Protein AF-A0A6M1ZUN5-F1 (afdb_monomer_lite)

Radius of gyration: 18.87 Å; chains: 1; bounding box: 50×37×50 Å

Structure (mmCIF, N/CA/C/O backbone):
data_AF-A0A6M1ZUN5-F1
#
_entry.id   AF-A0A6M1ZUN5-F1
#
loop_
_atom_site.group_PDB
_atom_site.id
_atom_site.type_symbol
_atom_site.label_atom_id
_atom_site.label_alt_id
_atom_site.label_comp_id
_atom_site.label_asym_id
_atom_site.label_entity_id
_atom_site.label_seq_id
_atom_site.pdbx_PDB_ins_code
_atom_site.Cartn_x
_atom_site.Cartn_y
_atom_site.Cartn_z
_atom_site.occupancy
_atom_site.B_iso_or_equiv
_atom_site.auth_seq_id
_atom_site.auth_comp_id
_atom_site.auth_asym_id
_atom_site.auth_atom_id
_atom_site.pdbx_PDB_model_num
ATOM 1 N N . MET A 1 1 ? -14.593 -9.393 15.126 1.00 77.50 1 MET A N 1
ATOM 2 C CA . MET A 1 1 ? -13.244 -9.311 14.536 1.00 77.50 1 MET A CA 1
ATOM 3 C C . MET A 1 1 ? -12.861 -10.710 14.104 1.00 77.50 1 MET A C 1
ATOM 5 O O . MET A 1 1 ? -13.047 -11.636 14.890 1.00 77.50 1 MET A O 1
ATOM 9 N N . ASN A 1 2 ? -12.413 -10.856 12.859 1.00 83.06 2 ASN A N 1
ATOM 10 C CA . ASN A 1 2 ? -12.130 -12.148 12.236 1.00 83.06 2 ASN A CA 1
ATOM 11 C C . ASN A 1 2 ? -11.018 -12.919 13.012 1.00 83.06 2 ASN A C 1
ATOM 13 O O . ASN A 1 2 ? -10.081 -12.282 13.511 1.00 83.06 2 ASN A O 1
ATOM 17 N N . PRO A 1 3 ? -11.083 -14.265 13.137 1.00 84.56 3 PRO A N 1
ATOM 18 C CA . PRO A 1 3 ? -10.078 -15.066 13.851 1.00 84.56 3 PRO A CA 1
ATOM 19 C C . PRO A 1 3 ? -8.630 -14.875 13.375 1.00 84.56 3 PRO A C 1
ATOM 21 O O . PRO A 1 3 ? -7.724 -14.864 14.206 1.00 84.56 3 PRO A O 1
ATOM 24 N N . SER A 1 4 ? -8.403 -14.676 12.076 1.00 87.44 4 SER A N 1
ATOM 25 C CA . SER A 1 4 ? -7.083 -14.404 11.480 1.00 87.44 4 SER A CA 1
ATOM 26 C C . SER A 1 4 ? -6.477 -13.114 12.027 1.00 87.44 4 SER A C 1
ATOM 28 O O . SER A 1 4 ? -5.294 -13.069 12.359 1.00 87.44 4 SER A O 1
ATOM 30 N N . VAL A 1 5 ? -7.307 -12.077 12.189 1.00 90.81 5 VAL A N 1
ATOM 31 C CA . VAL A 1 5 ? -6.895 -10.783 12.751 1.00 90.81 5 VAL A CA 1
ATOM 32 C C . VAL A 1 5 ? -6.498 -10.951 14.214 1.00 90.81 5 VAL A C 1
ATOM 34 O O . VAL A 1 5 ? -5.442 -10.484 14.634 1.00 90.81 5 VAL A O 1
ATOM 37 N N . LEU A 1 6 ? -7.319 -11.666 14.990 1.00 89.25 6 LEU A N 1
ATOM 38 C CA . LEU A 1 6 ? -7.006 -11.982 16.385 1.00 89.25 6 LEU A CA 1
ATOM 39 C C . LEU A 1 6 ? -5.714 -12.795 16.496 1.00 89.25 6 LEU A C 1
ATOM 41 O O . LEU A 1 6 ? -4.895 -12.514 17.361 1.00 89.25 6 LEU A O 1
ATOM 45 N N . LYS A 1 7 ? -5.514 -13.787 15.626 1.00 91.06 7 LYS A N 1
ATOM 46 C CA . LYS A 1 7 ? -4.295 -14.600 15.593 1.00 91.06 7 LYS A CA 1
ATOM 47 C C . LYS A 1 7 ? -3.060 -13.746 15.306 1.00 91.06 7 LYS A C 1
ATOM 49 O O . LYS A 1 7 ? -2.069 -13.905 16.007 1.00 91.06 7 LYS A O 1
ATOM 54 N N . TYR A 1 8 ? -3.137 -12.844 14.328 1.00 92.94 8 TYR A N 1
ATOM 55 C CA . TYR A 1 8 ? -2.040 -11.945 13.971 1.00 92.94 8 TYR A CA 1
ATOM 56 C C . TYR A 1 8 ? -1.641 -11.034 15.134 1.00 92.94 8 TYR A C 1
ATOM 58 O O . TYR A 1 8 ? -0.482 -11.007 15.531 1.00 92.94 8 TYR A O 1
ATOM 66 N N . TYR A 1 9 ? -2.602 -10.331 15.735 1.00 92.81 9 TYR A N 1
ATOM 67 C CA . TYR A 1 9 ? -2.304 -9.387 16.814 1.00 92.81 9 TYR A CA 1
ATOM 68 C C . TYR A 1 9 ? -2.029 -10.048 18.175 1.00 92.81 9 TYR A C 1
ATOM 70 O O . TYR A 1 9 ? -1.497 -9.395 19.066 1.00 92.81 9 TYR A O 1
ATOM 78 N N . ASN A 1 10 ? -2.350 -11.335 18.342 1.00 88.94 10 ASN A N 1
ATOM 79 C CA . ASN A 1 10 ? -1.945 -12.123 19.511 1.00 88.94 10 ASN A CA 1
ATOM 80 C C . ASN A 1 10 ? -0.551 -12.762 19.355 1.00 88.94 10 ASN A C 1
ATOM 82 O O . ASN A 1 10 ? -0.121 -13.504 20.245 1.00 88.94 10 ASN A O 1
ATOM 86 N N . ASP A 1 11 ? 0.151 -12.522 18.242 1.00 85.88 11 ASP A N 1
ATOM 87 C CA . ASP A 1 11 ? 1.542 -12.943 18.090 1.00 85.88 11 ASP A CA 1
ATOM 88 C C . ASP A 1 11 ? 2.431 -12.237 19.132 1.00 85.88 11 ASP A C 1
ATOM 90 O O . ASP A 1 11 ? 2.254 -11.064 19.462 1.00 85.88 11 ASP A O 1
ATOM 94 N N . LYS A 1 12 ? 3.435 -12.958 19.634 1.00 74.62 12 LYS A N 1
ATOM 95 C CA . LYS A 1 12 ? 4.439 -12.460 20.581 1.00 74.62 12 LYS A CA 1
ATOM 96 C C . LYS A 1 12 ? 5.332 -11.364 19.994 1.00 74.62 12 LYS A C 1
ATOM 98 O O . LYS A 1 12 ? 6.137 -10.799 20.728 1.00 74.62 12 LYS A O 1
ATOM 103 N N . SER A 1 13 ? 5.224 -11.079 18.697 1.00 87.31 13 SER A N 1
ATOM 104 C CA . SER A 1 13 ? 5.876 -9.934 18.060 1.00 87.31 13 SER A CA 1
ATOM 105 C C . SER A 1 13 ? 5.310 -8.575 18.485 1.00 87.31 13 SER A C 1
ATOM 107 O O . SER A 1 13 ? 5.921 -7.553 18.171 1.00 87.31 13 SER A O 1
ATOM 109 N N . PHE A 1 14 ? 4.151 -8.541 19.151 1.00 92.88 14 PHE A N 1
ATOM 110 C CA . PHE A 1 14 ? 3.548 -7.318 19.673 1.00 92.88 14 PHE A CA 1
ATOM 111 C C . PHE A 1 14 ? 3.678 -7.253 21.195 1.00 92.88 14 PHE A C 1
ATOM 113 O O . PHE A 1 14 ? 3.381 -8.212 21.904 1.00 92.88 14 PHE A O 1
ATOM 120 N N . GLU A 1 15 ? 4.096 -6.094 21.699 1.00 94.69 15 GLU A N 1
ATOM 121 C CA . GLU A 1 15 ? 4.141 -5.818 23.135 1.00 94.69 15 GLU A CA 1
ATOM 122 C C . GLU A 1 15 ? 2.752 -5.443 23.667 1.00 94.69 15 GLU A C 1
ATOM 124 O O . GLU A 1 15 ? 2.414 -5.792 24.794 1.00 94.69 15 GLU A O 1
ATOM 129 N N . ASP A 1 16 ? 1.960 -4.703 22.886 1.00 95.50 16 ASP A N 1
ATOM 130 C CA . ASP A 1 16 ? 0.601 -4.304 23.266 1.00 95.50 16 ASP A CA 1
ATOM 131 C C . ASP A 1 16 ? -0.243 -4.004 22.029 1.00 95.50 16 ASP A C 1
ATOM 133 O O . ASP A 1 16 ? 0.270 -3.499 21.021 1.00 95.50 16 ASP A O 1
ATOM 137 N N . VAL A 1 17 ? -1.538 -4.302 22.130 1.00 96.31 17 VAL A N 1
ATOM 138 C CA . VAL A 1 17 ? -2.526 -4.116 21.068 1.00 96.31 17 VAL A CA 1
ATOM 139 C C . VAL A 1 17 ? -3.843 -3.636 21.668 1.00 96.31 17 VAL A C 1
ATOM 141 O O . VAL A 1 17 ? -4.399 -4.246 22.579 1.00 96.31 17 VAL A O 1
ATOM 144 N N . ILE A 1 18 ? -4.384 -2.558 21.105 1.00 95.56 18 ILE A N 1
ATOM 145 C CA . ILE A 1 18 ? -5.639 -1.943 21.526 1.00 95.56 18 ILE A CA 1
ATOM 146 C C . ILE A 1 18 ? -6.535 -1.783 20.301 1.00 95.56 18 ILE A C 1
ATOM 148 O O . ILE A 1 18 ? -6.220 -1.040 19.375 1.00 95.56 18 ILE A O 1
ATOM 152 N N . ILE A 1 19 ? -7.696 -2.433 20.313 1.00 95.38 19 ILE A N 1
ATOM 153 C CA . ILE A 1 19 ? -8.757 -2.134 19.347 1.00 95.38 19 ILE A CA 1
ATOM 154 C C . ILE A 1 19 ? -9.428 -0.837 19.794 1.00 95.38 19 ILE A C 1
ATOM 156 O O . ILE A 1 19 ? -9.855 -0.722 20.947 1.00 95.38 19 ILE A O 1
ATOM 160 N N . PHE A 1 20 ? -9.511 0.143 18.897 1.00 96.06 20 PHE A N 1
ATOM 161 C CA . PHE A 1 20 ? -10.157 1.412 19.191 1.00 96.06 20 PHE A CA 1
ATOM 162 C C . PHE A 1 20 ? -11.635 1.197 19.512 1.00 96.06 20 PHE A C 1
ATOM 164 O O . PHE A 1 20 ? -12.401 0.674 18.704 1.00 96.06 20 PHE A O 1
ATOM 171 N N . ASP A 1 21 ? -12.034 1.666 20.686 1.00 92.94 21 ASP A N 1
ATOM 172 C CA . ASP A 1 21 ? -13.400 1.595 21.175 1.00 92.94 21 ASP A CA 1
ATOM 173 C C . ASP A 1 21 ? -13.760 2.950 21.781 1.00 92.94 21 ASP A C 1
ATOM 175 O O . ASP A 1 21 ? -13.169 3.379 22.778 1.00 92.94 21 ASP A O 1
ATOM 179 N N . LYS A 1 22 ? -14.740 3.624 21.170 1.00 88.62 22 LYS A N 1
ATOM 180 C CA . LYS A 1 22 ? -15.173 4.968 21.568 1.00 88.62 22 LYS A CA 1
ATOM 181 C C . LYS A 1 22 ? -15.707 5.030 22.998 1.00 88.62 22 LYS A C 1
ATOM 183 O O . LYS A 1 22 ? -15.704 6.098 23.597 1.00 88.62 22 LYS A O 1
ATOM 188 N N . GLU A 1 23 ? -16.181 3.909 23.541 1.00 91.56 23 GLU A N 1
ATOM 189 C CA . GLU A 1 23 ? -16.688 3.848 24.914 1.00 91.56 23 GLU A CA 1
ATOM 190 C C . GLU A 1 23 ? -15.543 3.816 25.939 1.00 91.56 23 GLU A C 1
ATOM 192 O O . GLU A 1 23 ? -15.750 4.102 27.117 1.00 91.56 23 GLU A O 1
ATOM 197 N N . LYS A 1 24 ? -14.319 3.500 25.493 1.00 93.19 24 LYS A N 1
ATOM 198 C CA . LYS A 1 24 ? -13.125 3.333 26.339 1.00 93.19 24 LYS A CA 1
ATOM 199 C C . LYS A 1 24 ? -12.046 4.388 26.087 1.00 93.19 24 LYS A C 1
ATOM 201 O O . LYS A 1 24 ? -11.181 4.607 26.946 1.00 93.19 24 LYS A O 1
ATOM 206 N N . MET A 1 25 ? -12.050 5.008 24.909 1.00 94.56 25 MET A N 1
ATOM 207 C CA . MET A 1 25 ? -11.023 5.946 24.475 1.00 94.56 25 MET A CA 1
ATOM 208 C C . MET A 1 25 ? -11.601 7.016 23.546 1.00 94.56 25 MET A C 1
ATOM 210 O O . MET A 1 25 ? -12.168 6.704 22.502 1.00 94.56 25 MET A O 1
ATOM 214 N N . ASP A 1 26 ? -11.420 8.282 23.920 1.00 95.38 26 ASP A N 1
ATOM 215 C CA . ASP A 1 26 ? -11.732 9.418 23.057 1.00 95.38 26 ASP A CA 1
ATOM 216 C C . ASP A 1 26 ? -10.581 9.730 22.083 1.00 95.38 26 ASP A C 1
ATOM 218 O O . ASP A 1 26 ? -9.513 9.109 22.103 1.00 95.38 26 ASP A O 1
ATOM 222 N N . PHE A 1 27 ? -10.818 10.698 21.195 1.00 96.56 27 PHE A N 1
ATOM 223 C CA . PHE A 1 27 ? -9.848 11.089 20.177 1.00 96.56 27 PHE A CA 1
ATOM 224 C C . PHE A 1 27 ? -8.555 11.661 20.771 1.00 96.56 27 PHE A C 1
ATOM 226 O O . PHE A 1 27 ? -7.477 11.305 20.304 1.00 96.56 27 PHE A O 1
ATOM 233 N N . GLU A 1 28 ? -8.632 12.504 21.802 1.00 96.69 28 GLU A N 1
ATOM 234 C CA . GLU A 1 28 ? -7.444 13.139 22.387 1.00 96.69 28 GLU A CA 1
ATOM 235 C C . GLU A 1 28 ? -6.540 12.109 23.070 1.00 96.69 28 GLU A C 1
ATOM 237 O O . GLU A 1 28 ? -5.321 12.113 22.880 1.00 96.69 28 GLU A O 1
ATOM 242 N N . LYS A 1 29 ? -7.130 11.148 23.790 1.00 95.69 29 LYS A N 1
ATOM 243 C CA . LYS A 1 29 ? -6.390 10.027 24.367 1.00 95.69 29 LYS A CA 1
ATOM 244 C C . LYS A 1 29 ? -5.770 9.151 23.280 1.00 95.69 29 LYS A C 1
ATOM 246 O O . LYS A 1 29 ? -4.594 8.814 23.385 1.00 95.69 29 LYS A O 1
ATOM 251 N N . ALA A 1 30 ? -6.504 8.832 22.217 1.00 96.31 30 ALA A N 1
ATOM 252 C CA . ALA A 1 30 ? -5.970 8.054 21.099 1.00 96.31 30 ALA A CA 1
ATOM 253 C C . ALA A 1 30 ? -4.812 8.769 20.381 1.00 96.31 30 ALA A C 1
ATOM 255 O O . ALA A 1 30 ? -3.784 8.158 20.095 1.00 96.31 30 ALA A O 1
ATOM 256 N N . LYS A 1 31 ? -4.938 10.082 20.170 1.00 96.75 31 LYS A N 1
ATOM 257 C CA . LYS A 1 31 ? -3.896 10.928 19.581 1.00 96.75 31 LYS A CA 1
ATOM 258 C C . LYS A 1 31 ? -2.650 11.026 20.465 1.00 96.75 31 LYS A C 1
ATOM 260 O O . LYS A 1 31 ? -1.539 11.125 19.953 1.00 96.75 31 LYS A O 1
ATOM 265 N N . SER A 1 32 ? -2.814 10.965 21.788 1.00 95.56 32 SER A N 1
ATOM 266 C CA . SER A 1 32 ? -1.682 10.900 22.722 1.00 95.56 32 SER A CA 1
ATOM 267 C C . SER A 1 32 ? -0.906 9.579 22.640 1.00 95.56 32 SER A C 1
ATOM 269 O O . SER A 1 32 ? 0.290 9.568 22.918 1.00 95.56 32 SER A O 1
ATOM 271 N N . LEU A 1 33 ? -1.561 8.483 22.227 1.00 95.31 33 LEU A N 1
ATOM 272 C CA . LEU A 1 33 ? -0.898 7.200 21.967 1.00 95.31 33 LEU A CA 1
ATOM 273 C C . LEU A 1 33 ? -0.193 7.217 20.608 1.00 95.31 33 LEU A C 1
ATOM 275 O O . LEU A 1 33 ? 0.983 6.874 20.519 1.00 95.31 33 LEU A O 1
ATOM 279 N N . CYS A 1 34 ? -0.910 7.630 19.562 1.00 96.38 34 CYS A N 1
ATOM 280 C CA . CYS A 1 34 ? -0.409 7.709 18.195 1.00 96.38 34 CYS A CA 1
ATOM 281 C C . CYS A 1 34 ? -0.692 9.105 17.631 1.00 96.38 34 CYS A C 1
ATOM 283 O O . CYS A 1 34 ? -1.825 9.423 17.272 1.00 96.38 34 CYS A O 1
ATOM 285 N N . PHE A 1 35 ? 0.341 9.947 17.544 1.00 94.75 35 PHE A N 1
ATOM 286 C CA . PHE A 1 35 ? 0.196 11.351 17.137 1.00 94.75 35 PHE A CA 1
ATOM 287 C C . PHE A 1 35 ? -0.426 11.522 15.743 1.00 94.75 35 PHE A C 1
ATOM 289 O O . PHE A 1 35 ? -1.152 12.489 15.506 1.00 94.75 35 PHE A O 1
ATOM 296 N N . SER A 1 36 ? -0.166 10.575 14.839 1.00 94.31 36 SER A N 1
ATOM 297 C CA . SER A 1 36 ? -0.691 10.562 13.473 1.00 94.31 36 SER A CA 1
ATOM 298 C C . SER A 1 36 ? -2.103 9.974 13.356 1.00 94.31 36 SER A C 1
ATOM 300 O O . SER A 1 36 ? -2.619 9.867 12.246 1.00 94.31 36 SER A O 1
ATOM 302 N N . PHE A 1 37 ? -2.756 9.617 14.472 1.00 97.25 37 PHE A N 1
ATOM 303 C CA . PHE A 1 37 ? -4.097 9.039 14.449 1.00 97.25 37 PHE A CA 1
ATOM 304 C C . PHE A 1 37 ? -5.116 9.984 13.777 1.00 97.25 37 PHE A C 1
ATOM 306 O O . PHE A 1 37 ? -5.359 11.091 14.280 1.00 97.25 37 PHE A O 1
ATOM 313 N N . PRO A 1 38 ? -5.762 9.568 12.668 1.00 96.75 38 PRO A N 1
ATOM 314 C CA . PRO A 1 38 ? -6.682 10.435 11.946 1.00 96.75 38 PRO A CA 1
ATOM 315 C C . PRO A 1 38 ? -7.989 10.650 12.704 1.00 96.75 38 PRO A C 1
ATOM 317 O O . PRO A 1 38 ? -8.676 9.700 13.085 1.00 96.75 38 PRO A O 1
ATOM 320 N N . LYS A 1 39 ? -8.424 11.910 12.811 1.00 96.31 39 LYS A N 1
ATOM 321 C CA . LYS A 1 39 ? -9.746 12.232 13.370 1.00 96.31 39 LYS A CA 1
ATOM 322 C C . LYS A 1 39 ? -10.879 11.545 12.600 1.00 96.31 39 LYS A C 1
ATOM 324 O O . LYS A 1 39 ? -11.809 11.032 13.212 1.00 96.31 39 LYS A O 1
ATOM 329 N N . ALA A 1 40 ? -10.755 11.463 11.274 1.00 95.88 40 ALA A N 1
ATOM 330 C CA . ALA A 1 40 ? -11.723 10.782 10.419 1.00 95.88 40 ALA A CA 1
ATOM 331 C C . ALA A 1 40 ? -11.896 9.298 10.789 1.00 95.88 40 ALA A C 1
ATOM 333 O O . ALA A 1 40 ? -13.005 8.781 10.722 1.00 95.88 40 ALA A O 1
ATOM 334 N N . TRP A 1 41 ? -10.834 8.613 11.230 1.00 97.12 41 TRP A N 1
ATOM 335 C CA . TRP A 1 41 ? -10.928 7.224 11.690 1.00 97.12 41 TRP A CA 1
ATOM 336 C C . TRP A 1 41 ? -11.642 7.119 13.042 1.00 97.12 41 TRP A C 1
ATOM 338 O O . TRP A 1 41 ? -12.457 6.220 13.240 1.00 97.12 41 TRP A O 1
ATOM 348 N N . ALA A 1 42 ? -11.413 8.069 13.953 1.00 96.50 42 ALA A N 1
ATOM 349 C CA . ALA A 1 42 ? -12.165 8.145 15.205 1.00 96.50 42 ALA A CA 1
ATOM 350 C C . ALA A 1 42 ? -13.665 8.380 14.962 1.00 96.50 42 ALA A C 1
ATOM 352 O O . ALA A 1 42 ? -14.501 7.758 15.613 1.00 96.50 42 ALA A O 1
ATOM 353 N N . GLU A 1 43 ? -14.008 9.263 14.020 1.00 95.56 43 GLU A N 1
ATOM 354 C CA . GLU A 1 43 ? -15.387 9.551 13.606 1.00 95.56 43 GLU A CA 1
ATOM 355 C C . GLU A 1 43 ? -16.033 8.335 12.920 1.00 95.56 43 GLU A C 1
ATOM 357 O O . GLU A 1 43 ? -17.156 7.962 13.257 1.00 95.56 43 GLU A O 1
ATOM 362 N N . LEU A 1 44 ? -15.297 7.641 12.047 1.00 95.00 44 LEU A N 1
ATOM 363 C CA . LEU A 1 44 ? -15.726 6.402 11.391 1.00 95.00 44 LEU A CA 1
ATOM 364 C C . LEU A 1 44 ? -16.098 5.308 12.411 1.00 95.00 44 LEU A C 1
ATOM 366 O O . LEU A 1 44 ? -17.111 4.619 12.265 1.00 95.00 44 LEU A O 1
ATOM 370 N N . CYS A 1 45 ? -15.330 5.194 13.496 1.00 94.00 45 CYS A N 1
ATOM 371 C CA . CYS A 1 45 ? -15.602 4.264 14.591 1.00 94.00 45 CYS A CA 1
ATOM 372 C C . CYS A 1 45 ? -16.851 4.615 15.423 1.00 94.00 45 CYS A C 1
ATOM 374 O O . CYS A 1 45 ? -17.319 3.784 16.204 1.00 94.00 45 CYS A O 1
ATOM 376 N N . GLN A 1 46 ? -17.427 5.813 15.263 1.00 92.56 46 GLN A N 1
ATOM 377 C CA . GLN A 1 46 ? -18.672 6.196 15.941 1.00 92.56 46 GLN A CA 1
ATOM 378 C C . GLN A 1 46 ? -19.924 5.662 15.257 1.00 92.56 46 GLN A C 1
ATOM 380 O O . GLN A 1 46 ? -20.954 5.514 15.925 1.00 92.56 46 GLN A O 1
ATOM 385 N N . ILE A 1 47 ? -19.808 5.353 13.969 1.00 93.38 47 ILE A N 1
ATOM 386 C CA . ILE A 1 47 ? -20.870 4.825 13.125 1.00 93.38 47 ILE A CA 1
ATOM 387 C C . ILE A 1 47 ? -21.055 3.332 13.425 1.00 93.38 47 ILE A C 1
ATOM 389 O O . ILE A 1 47 ? -20.105 2.631 13.804 1.00 93.38 47 ILE A O 1
ATOM 393 N N . ASN A 1 48 ? -22.291 2.844 13.270 1.00 93.12 48 ASN A N 1
ATOM 394 C CA . ASN A 1 48 ? -22.554 1.411 13.327 1.00 93.12 48 ASN A CA 1
ATOM 395 C C . ASN A 1 48 ? -21.749 0.672 12.242 1.00 93.12 48 ASN A C 1
ATOM 397 O O . ASN A 1 48 ? -21.299 1.249 11.255 1.00 93.12 48 ASN A O 1
ATOM 401 N N . LYS A 1 49 ? -21.560 -0.622 12.456 1.00 92.31 49 LYS A N 1
ATOM 402 C CA . LYS A 1 49 ? -20.685 -1.463 11.646 1.00 92.31 49 LYS A CA 1
ATOM 403 C C . LYS A 1 49 ? -21.040 -1.472 10.150 1.00 92.31 49 LYS A C 1
ATOM 405 O O . LYS A 1 49 ? -20.160 -1.264 9.322 1.00 92.31 49 LYS A O 1
ATOM 410 N N . ASP A 1 50 ? -22.309 -1.673 9.809 1.00 93.62 50 ASP A N 1
ATOM 411 C CA . ASP A 1 50 ? -22.723 -1.835 8.410 1.00 93.62 50 ASP A CA 1
ATOM 412 C C . ASP A 1 50 ? -22.615 -0.513 7.633 1.00 93.62 50 ASP A C 1
ATOM 414 O O . ASP A 1 50 ? -22.051 -0.472 6.540 1.00 93.62 50 ASP A O 1
ATOM 418 N N . LEU A 1 51 ? -23.044 0.601 8.241 1.00 95.56 51 LEU A N 1
ATOM 419 C CA . LEU A 1 51 ? -22.903 1.930 7.639 1.00 95.56 51 LEU A CA 1
ATOM 420 C C . LEU A 1 51 ? -21.439 2.372 7.570 1.00 95.56 51 LEU A C 1
ATOM 422 O O . LEU A 1 51 ? -21.081 3.151 6.694 1.00 95.56 51 LEU A O 1
ATOM 426 N N . ARG A 1 52 ? -20.575 1.890 8.474 1.00 95.44 52 ARG A N 1
ATOM 427 C CA . ARG A 1 52 ? -19.130 2.144 8.417 1.00 95.44 52 ARG A CA 1
ATOM 428 C C . ARG A 1 52 ? -18.520 1.577 7.138 1.00 95.44 52 ARG A C 1
ATOM 430 O O . ARG A 1 52 ? -17.760 2.274 6.470 1.00 95.44 52 ARG A O 1
ATOM 437 N N . ILE A 1 53 ? -18.854 0.326 6.816 1.00 97.12 53 ILE A N 1
ATOM 438 C CA . ILE A 1 53 ? -18.399 -0.364 5.601 1.00 97.12 53 ILE A CA 1
ATOM 439 C C . ILE A 1 53 ? -18.908 0.380 4.365 1.00 97.12 53 ILE A C 1
ATOM 441 O O . ILE A 1 53 ? -18.119 0.695 3.476 1.00 97.12 53 ILE A O 1
ATOM 445 N N . GLU A 1 54 ? -20.196 0.727 4.339 1.00 97.38 54 GLU A N 1
ATOM 446 C CA . GLU A 1 54 ? -20.806 1.480 3.240 1.00 97.38 54 GLU A CA 1
ATOM 447 C C . GLU A 1 54 ? -20.152 2.855 3.038 1.00 97.38 54 GLU A C 1
ATOM 449 O O . GLU A 1 54 ? -19.714 3.186 1.937 1.00 97.38 54 GLU A O 1
ATOM 454 N N . PHE A 1 55 ? -20.015 3.632 4.114 1.00 97.12 55 PHE A N 1
ATOM 455 C CA . PHE A 1 55 ? -19.412 4.961 4.070 1.00 97.12 55 PHE A CA 1
ATOM 456 C C . PHE A 1 55 ? -17.970 4.908 3.566 1.00 97.12 55 PHE A C 1
ATOM 458 O O . PHE A 1 55 ? -17.561 5.728 2.742 1.00 97.12 55 PHE A O 1
ATOM 465 N N . TYR A 1 56 ? -17.186 3.947 4.057 1.00 97.62 56 TYR A N 1
ATOM 466 C CA . TYR A 1 56 ? -15.785 3.841 3.678 1.00 97.62 56 TYR A CA 1
ATOM 467 C C . TYR A 1 56 ? -15.616 3.355 2.230 1.00 97.62 56 TYR A C 1
ATOM 469 O O . TYR A 1 56 ? -14.753 3.868 1.519 1.00 97.62 56 TYR A O 1
ATOM 477 N N . ARG A 1 57 ? -16.484 2.453 1.749 1.00 97.94 57 ARG A N 1
ATOM 478 C CA . ARG A 1 57 ? -16.564 2.082 0.327 1.00 97.94 57 ARG A CA 1
ATOM 479 C C . ARG A 1 57 ? -16.777 3.318 -0.544 1.00 97.94 57 ARG A C 1
ATOM 481 O O . ARG A 1 57 ? -16.018 3.556 -1.480 1.00 97.94 57 ARG A O 1
ATOM 488 N N . ASP A 1 58 ? -17.787 4.119 -0.218 1.00 97.88 58 ASP A N 1
ATOM 489 C CA . ASP A 1 58 ? -18.154 5.301 -1.000 1.00 97.88 58 ASP A CA 1
ATOM 490 C C . ASP A 1 58 ? -17.057 6.377 -0.947 1.00 97.88 58 ASP A C 1
ATOM 492 O O . ASP A 1 58 ? -16.791 7.056 -1.942 1.00 97.88 58 ASP A O 1
ATOM 496 N N . TYR A 1 59 ? -16.360 6.493 0.188 1.00 97.38 59 TYR A N 1
ATOM 497 C CA . TYR A 1 59 ? -15.156 7.311 0.309 1.00 97.38 59 TYR A CA 1
ATOM 498 C C . TYR A 1 59 ? -14.050 6.850 -0.651 1.00 97.38 59 TYR A C 1
ATOM 500 O O . TYR A 1 59 ? -13.510 7.684 -1.380 1.00 97.38 59 TYR A O 1
ATOM 508 N N . LEU A 1 60 ? -13.744 5.547 -0.717 1.00 97.44 60 LEU A N 1
ATOM 509 C CA . LEU A 1 60 ? -12.740 5.028 -1.653 1.00 97.44 60 LEU A CA 1
ATOM 510 C C . LEU A 1 60 ? -13.128 5.276 -3.108 1.00 97.44 60 LEU A C 1
ATOM 512 O O . LEU A 1 60 ? -12.295 5.748 -3.879 1.00 97.44 60 LEU A O 1
ATOM 516 N N . LEU A 1 61 ? -14.388 5.021 -3.472 1.00 96.81 61 LEU A N 1
ATOM 517 C CA . LEU A 1 61 ? -14.896 5.292 -4.818 1.00 96.81 61 LEU A CA 1
ATOM 518 C C . LEU A 1 61 ? -14.727 6.775 -5.173 1.00 96.81 61 LEU A C 1
ATOM 520 O O . LEU A 1 61 ? -14.271 7.102 -6.262 1.00 96.81 61 LEU A O 1
ATOM 524 N N . LYS A 1 62 ? -15.017 7.688 -4.242 1.00 97.00 62 LYS A N 1
ATOM 525 C CA . LYS A 1 62 ? -14.857 9.131 -4.462 1.00 97.00 62 LYS A CA 1
ATOM 526 C C . LYS A 1 62 ? -13.397 9.568 -4.618 1.00 97.00 62 LYS A C 1
ATOM 528 O O . LYS A 1 62 ? -13.133 10.509 -5.366 1.00 97.00 62 LYS A O 1
ATOM 533 N N . ILE A 1 63 ? -12.480 8.968 -3.862 1.00 95.88 63 ILE A N 1
ATOM 534 C CA . ILE A 1 63 ? -11.071 9.378 -3.840 1.00 95.88 63 ILE A CA 1
ATOM 535 C C . ILE A 1 63 ? -10.295 8.784 -5.013 1.00 95.88 63 ILE A C 1
ATOM 537 O O . ILE A 1 63 ? -9.524 9.502 -5.645 1.00 95.88 63 ILE A O 1
ATOM 541 N N . LEU A 1 64 ? -10.478 7.497 -5.306 1.00 95.50 64 LEU A N 1
ATOM 542 C CA . LEU A 1 64 ? -9.711 6.803 -6.336 1.00 95.50 64 LEU A CA 1
ATOM 543 C C . LEU A 1 64 ? -10.164 7.211 -7.752 1.00 95.50 64 LEU A C 1
ATOM 545 O O . LEU A 1 64 ? -11.360 7.398 -7.988 1.00 95.50 64 LEU A O 1
ATOM 549 N N . PRO A 1 65 ? -9.236 7.318 -8.726 1.00 93.88 65 PRO A N 1
ATOM 550 C CA . PRO A 1 65 ? -9.590 7.582 -10.116 1.00 93.88 65 PRO A CA 1
ATOM 551 C C . PRO A 1 65 ? -10.599 6.563 -10.657 1.00 93.88 65 PRO A C 1
ATOM 553 O O . PRO A 1 65 ? -10.444 5.356 -10.464 1.00 93.88 65 PRO A O 1
ATOM 556 N N . TYR A 1 66 ? -11.613 7.048 -11.378 1.00 93.31 66 TYR A N 1
ATOM 557 C CA . TYR A 1 66 ? -12.629 6.176 -11.960 1.00 93.31 66 TYR A CA 1
ATOM 558 C C . TYR A 1 66 ? -12.024 5.229 -13.001 1.00 93.31 66 TYR A C 1
ATOM 560 O O . TYR A 1 66 ? -11.512 5.663 -14.035 1.00 93.31 66 TYR A O 1
ATOM 568 N N . LYS A 1 67 ? -12.163 3.926 -12.747 1.00 93.44 67 LYS A N 1
ATOM 569 C CA . LYS A 1 67 ? -11.978 2.845 -13.718 1.00 93.44 67 LYS A CA 1
ATOM 570 C C . LYS A 1 67 ? -13.083 1.806 -13.487 1.00 93.44 67 LYS A C 1
ATOM 572 O O . LYS A 1 67 ? -13.261 1.395 -12.338 1.00 93.44 67 LYS A O 1
ATOM 577 N N . PRO A 1 68 ? -13.821 1.361 -14.524 1.00 94.50 68 PRO A N 1
ATOM 578 C CA . PRO A 1 68 ? -14.953 0.449 -14.343 1.00 94.50 68 PRO A CA 1
ATOM 579 C C . PRO A 1 68 ? -14.610 -0.835 -13.572 1.00 94.50 68 PRO A C 1
ATOM 581 O O . PRO A 1 68 ? -15.354 -1.229 -12.678 1.00 94.50 68 PRO A O 1
ATOM 584 N N . ASN A 1 69 ? -13.460 -1.449 -13.867 1.00 93.31 69 ASN A N 1
ATOM 585 C CA . ASN A 1 69 ? -12.979 -2.652 -13.182 1.00 93.31 69 ASN A CA 1
ATOM 586 C C . ASN A 1 69 ? -12.628 -2.389 -11.709 1.00 93.31 69 ASN A C 1
ATOM 588 O O . ASN A 1 69 ? -12.999 -3.186 -10.855 1.00 93.31 69 ASN A O 1
ATOM 592 N N . VAL A 1 70 ? -11.982 -1.258 -11.399 1.00 94.38 70 VAL A N 1
ATOM 593 C CA . VAL A 1 70 ? -11.657 -0.861 -10.015 1.00 94.38 70 VAL A CA 1
ATOM 594 C C . VAL A 1 70 ? -12.924 -0.654 -9.197 1.00 94.38 70 VAL A C 1
ATOM 596 O O . VAL A 1 70 ? -13.024 -1.149 -8.081 1.00 94.38 70 VAL A O 1
ATOM 599 N N . TYR A 1 71 ? -13.914 0.044 -9.751 1.00 95.88 71 TYR A N 1
ATOM 600 C CA . TYR A 1 71 ? -15.169 0.297 -9.047 1.00 95.88 71 TYR A CA 1
ATOM 601 C C . TYR A 1 71 ? -15.949 -0.993 -8.797 1.00 95.88 71 TYR A C 1
ATOM 603 O O . TYR A 1 71 ? -16.413 -1.200 -7.679 1.00 95.88 71 TYR A O 1
ATOM 611 N N . SER A 1 72 ? -16.057 -1.866 -9.807 1.00 96.00 72 SER A N 1
ATOM 612 C CA . SER A 1 72 ? -16.686 -3.184 -9.646 1.00 96.00 72 SER A CA 1
ATOM 613 C C . SER A 1 72 ? -16.000 -3.976 -8.537 1.00 96.00 72 SER A C 1
ATOM 615 O O . SER A 1 72 ? -16.663 -4.419 -7.605 1.00 96.00 72 SER A O 1
ATOM 617 N N . PHE A 1 73 ? -14.667 -4.052 -8.578 1.00 96.50 73 PHE A N 1
ATOM 618 C CA . PHE A 1 73 ? -13.889 -4.750 -7.563 1.00 96.50 73 PHE A CA 1
ATOM 619 C C . PHE A 1 73 ? -14.108 -4.179 -6.158 1.00 96.50 73 PHE A C 1
ATOM 621 O O . PHE A 1 73 ? -14.262 -4.941 -5.213 1.00 96.50 73 PHE A O 1
ATOM 628 N N . ILE A 1 74 ? -14.155 -2.853 -5.996 1.00 96.81 74 ILE A N 1
ATOM 629 C CA . ILE A 1 74 ? -14.413 -2.228 -4.691 1.00 96.81 74 ILE A CA 1
ATOM 630 C C . ILE A 1 74 ? -15.804 -2.607 -4.170 1.00 96.81 74 ILE A C 1
ATOM 632 O O . ILE A 1 74 ? -15.936 -2.932 -2.993 1.00 96.81 74 ILE A O 1
ATOM 636 N N . TYR A 1 75 ? -16.843 -2.603 -5.008 1.00 96.44 75 TYR A N 1
ATOM 637 C CA . TYR A 1 75 ? -18.165 -3.066 -4.575 1.00 96.44 75 TYR A CA 1
ATOM 638 C C . TYR A 1 75 ? -18.131 -4.522 -4.108 1.00 96.44 75 TYR A C 1
ATOM 640 O O . TYR A 1 75 ? -18.624 -4.818 -3.016 1.00 96.44 75 TYR A O 1
ATOM 648 N N . ASP A 1 76 ? -17.508 -5.395 -4.898 1.00 95.19 76 ASP A N 1
ATOM 649 C CA . ASP A 1 76 ? -17.408 -6.817 -4.592 1.00 95.19 76 ASP A CA 1
ATOM 650 C C . ASP A 1 76 ? -16.606 -7.035 -3.304 1.00 95.19 76 ASP A C 1
ATOM 652 O O . ASP A 1 76 ? -17.124 -7.620 -2.358 1.00 95.19 76 ASP A O 1
ATOM 656 N N . PHE A 1 77 ? -15.402 -6.469 -3.195 1.00 96.12 77 PHE A N 1
ATOM 657 C CA . PHE A 1 77 ? -14.544 -6.555 -2.012 1.00 96.12 77 PHE A CA 1
ATOM 658 C C . PHE A 1 77 ? -15.270 -6.124 -0.729 1.00 96.12 77 PHE A C 1
ATOM 660 O O . PHE A 1 77 ? -15.246 -6.849 0.267 1.00 96.12 77 PHE A O 1
ATOM 667 N N . PHE A 1 78 ? -15.972 -4.985 -0.749 1.00 96.50 78 PHE A N 1
ATOM 668 C CA . PHE A 1 78 ? -16.700 -4.494 0.426 1.00 96.50 78 PHE A CA 1
ATOM 669 C C . PHE A 1 78 ? -17.923 -5.348 0.778 1.00 96.50 78 PHE A C 1
ATOM 671 O O . PHE A 1 78 ? -18.321 -5.361 1.941 1.00 96.50 78 PHE A O 1
ATOM 678 N N . SER A 1 79 ? -18.489 -6.099 -0.172 1.00 94.56 79 SER A N 1
ATOM 679 C CA . SER A 1 79 ? -19.567 -7.056 0.116 1.00 94.56 79 SER A CA 1
ATOM 680 C C . SER A 1 79 ? -19.102 -8.252 0.961 1.00 94.56 79 SER A C 1
ATOM 682 O O . SER A 1 79 ? -19.911 -8.856 1.667 1.00 94.56 79 SER A O 1
ATOM 684 N N . TYR A 1 80 ? -17.798 -8.551 0.946 1.00 93.94 80 TYR A N 1
ATOM 685 C CA . TYR A 1 80 ? -17.179 -9.609 1.746 1.00 93.94 80 TYR A CA 1
ATOM 686 C C . TYR A 1 80 ? -16.572 -9.112 3.055 1.00 93.94 80 TYR A C 1
ATOM 688 O O . TYR A 1 80 ? -16.089 -9.929 3.840 1.00 93.94 80 TYR A O 1
ATOM 696 N N . LEU A 1 81 ? -16.569 -7.804 3.325 1.00 95.12 81 LEU A N 1
ATOM 697 C CA . LEU A 1 81 ? -16.048 -7.309 4.590 1.00 95.12 81 LEU A CA 1
ATOM 698 C C . LEU A 1 81 ? -16.974 -7.711 5.731 1.00 95.12 81 LEU A C 1
ATOM 700 O O . LEU A 1 81 ? -18.151 -7.361 5.779 1.00 95.12 81 LEU A O 1
ATOM 704 N N . GLU A 1 82 ? -16.401 -8.420 6.696 1.00 94.31 82 GLU A N 1
ATOM 705 C CA . GLU A 1 82 ? -17.022 -8.574 7.989 1.00 94.31 82 GLU A CA 1
ATOM 706 C C . GLU A 1 82 ? -16.939 -7.254 8.738 1.00 94.31 82 GLU A C 1
ATOM 708 O O . GLU A 1 82 ? -17.956 -6.858 9.269 1.00 94.31 82 GLU A O 1
ATOM 713 N N . ASN A 1 83 ? -15.785 -6.584 8.836 1.00 93.75 83 ASN A N 1
ATOM 714 C CA . ASN A 1 83 ? -15.638 -5.380 9.665 1.00 93.75 83 ASN A CA 1
ATOM 715 C C . ASN A 1 83 ? -14.502 -4.452 9.204 1.00 93.75 83 ASN A C 1
ATOM 717 O O . ASN A 1 83 ? -13.559 -4.895 8.550 1.00 93.75 83 ASN A O 1
ATOM 721 N N . LEU A 1 84 ? -14.576 -3.189 9.634 1.00 95.94 84 LEU A N 1
ATOM 722 C CA . LEU A 1 84 ? -13.509 -2.189 9.543 1.00 95.94 84 LEU A CA 1
ATOM 723 C C . LEU A 1 84 ? -13.155 -1.701 10.948 1.00 95.94 84 LEU A C 1
ATOM 725 O O . LEU A 1 84 ? -13.905 -0.912 11.526 1.00 95.94 84 LEU A O 1
ATOM 729 N N . ASP A 1 85 ? -12.037 -2.165 11.497 1.00 95.75 85 ASP A N 1
ATOM 730 C CA . ASP A 1 85 ? -11.589 -1.827 12.854 1.00 95.75 85 ASP A CA 1
ATOM 731 C C . ASP A 1 85 ? -10.336 -0.956 12.821 1.00 95.75 85 ASP A C 1
ATOM 733 O O . ASP A 1 85 ? -9.483 -1.126 11.959 1.00 95.75 85 ASP A O 1
ATOM 737 N N . VAL A 1 86 ? -10.190 -0.047 13.782 1.00 97.44 86 VAL A N 1
ATOM 738 C CA . VAL A 1 86 ? -8.920 0.656 13.998 1.00 97.44 86 VAL A CA 1
ATOM 739 C C . VAL A 1 86 ? -8.170 -0.056 15.110 1.00 97.44 86 VAL A C 1
ATOM 741 O O . VAL A 1 86 ? -8.697 -0.211 16.212 1.00 97.44 86 VAL A O 1
ATOM 744 N N . VAL A 1 87 ? -6.936 -0.460 14.836 1.00 97.31 87 VAL A N 1
ATOM 745 C CA . VAL A 1 87 ? -6.076 -1.154 15.795 1.00 97.31 87 VAL A CA 1
ATOM 746 C C . VAL A 1 87 ? -4.842 -0.312 16.066 1.00 97.31 87 VAL A C 1
ATOM 748 O O . VAL A 1 87 ? -4.140 0.090 15.143 1.00 97.31 87 VAL A O 1
ATOM 751 N N . PHE A 1 88 ? -4.580 -0.053 17.342 1.00 97.56 88 PHE A N 1
ATOM 752 C CA . PHE A 1 88 ? -3.339 0.521 17.838 1.00 97.56 88 PHE A CA 1
ATOM 753 C C . PHE A 1 88 ? -2.426 -0.609 18.288 1.00 97.56 88 PHE A C 1
ATOM 755 O O . PHE A 1 88 ? -2.886 -1.536 18.953 1.00 97.56 88 PHE A O 1
ATOM 762 N N . PHE A 1 89 ? -1.138 -0.528 17.984 1.00 96.12 89 PHE A N 1
ATOM 763 C CA . PHE A 1 89 ? -0.174 -1.518 18.452 1.00 96.12 89 PHE A CA 1
ATOM 764 C C . PHE A 1 89 ? 1.211 -0.916 18.677 1.00 96.12 89 PHE A C 1
ATOM 766 O O . PHE A 1 89 ? 1.553 0.120 18.108 1.00 96.12 89 PHE A O 1
ATOM 773 N N . LYS A 1 90 ? 2.023 -1.607 19.477 1.00 95.12 90 LYS A N 1
ATOM 774 C CA . LYS A 1 90 ? 3.467 -1.370 19.609 1.00 95.12 90 LYS A CA 1
ATOM 775 C C . LYS A 1 90 ? 4.213 -2.700 19.582 1.00 95.12 90 LYS A C 1
ATOM 777 O O . LYS A 1 90 ? 3.748 -3.690 20.148 1.00 95.12 90 LYS A O 1
ATOM 782 N N . LYS A 1 91 ? 5.370 -2.735 18.919 1.00 92.06 91 LYS A N 1
ATOM 783 C CA . LYS A 1 91 ? 6.204 -3.945 18.831 1.00 92.06 91 LYS A CA 1
ATOM 784 C C . LYS A 1 91 ? 7.112 -4.092 20.047 1.00 92.06 91 LYS A C 1
ATOM 786 O O . LYS A 1 91 ? 7.240 -5.187 20.576 1.00 92.06 91 LYS A O 1
ATOM 791 N N . ASN A 1 92 ? 7.674 -2.986 20.535 1.00 93.06 92 ASN A N 1
ATOM 792 C CA . ASN A 1 92 ? 8.507 -2.965 21.735 1.00 93.06 92 ASN A CA 1
ATOM 793 C C . ASN A 1 92 ? 7.970 -1.992 22.792 1.00 93.06 92 ASN A C 1
ATOM 795 O O . ASN A 1 92 ? 7.217 -1.065 22.501 1.00 93.06 92 ASN A O 1
ATOM 799 N N . LYS A 1 93 ? 8.423 -2.154 24.042 1.00 90.31 93 LYS A N 1
ATOM 800 C CA . LYS A 1 93 ? 8.055 -1.275 25.172 1.00 90.31 93 LYS A CA 1
ATOM 801 C C . LYS A 1 93 ? 8.439 0.189 24.982 1.00 90.31 93 LYS A C 1
ATOM 803 O O . LYS A 1 93 ? 7.802 1.053 25.575 1.00 90.31 93 LYS A O 1
ATOM 808 N N . THR A 1 94 ? 9.502 0.436 24.226 1.00 90.50 94 THR A N 1
ATOM 809 C CA . THR A 1 94 ? 10.065 1.766 23.974 1.00 90.50 94 THR A CA 1
ATOM 810 C C . THR A 1 94 ? 9.473 2.444 22.746 1.00 90.50 94 THR A C 1
ATOM 812 O O . THR A 1 94 ? 9.747 3.622 22.533 1.00 90.50 94 THR A O 1
ATOM 815 N N . ASP A 1 95 ? 8.703 1.715 21.938 1.00 91.44 95 ASP A N 1
ATOM 816 C CA . ASP A 1 95 ? 8.149 2.240 20.697 1.00 91.44 95 ASP A CA 1
ATOM 817 C C . ASP A 1 95 ? 6.896 3.071 20.981 1.00 91.44 95 ASP A C 1
ATOM 819 O O . ASP A 1 95 ? 6.137 2.802 21.919 1.00 91.44 95 ASP A O 1
ATOM 823 N N . ASN A 1 96 ? 6.660 4.069 20.132 1.00 93.38 96 ASN A N 1
ATOM 824 C CA . ASN A 1 96 ? 5.368 4.744 20.088 1.00 93.38 96 ASN A CA 1
ATOM 825 C C . ASN A 1 96 ? 4.311 3.797 19.516 1.00 93.38 96 ASN A C 1
ATOM 827 O O . ASN A 1 96 ? 4.630 2.891 18.744 1.00 93.38 96 ASN A O 1
ATOM 831 N N . TYR A 1 97 ? 3.043 4.039 19.852 1.00 96.62 97 TYR A N 1
ATOM 832 C CA . TYR A 1 97 ? 1.973 3.323 19.175 1.00 96.62 97 TYR A CA 1
ATOM 833 C C . TYR A 1 97 ? 1.899 3.733 17.710 1.00 96.62 97 TYR A C 1
ATOM 835 O O . TYR A 1 97 ? 1.951 4.914 17.357 1.00 96.62 97 TYR A O 1
ATOM 843 N N . GLU A 1 98 ? 1.670 2.735 16.878 1.00 96.31 98 GLU A N 1
ATOM 844 C CA . GLU A 1 98 ? 1.197 2.899 15.518 1.00 96.31 98 GLU A CA 1
ATOM 845 C C . GLU A 1 98 ? -0.291 2.556 15.461 1.00 96.31 98 GLU A C 1
ATOM 847 O O . GLU A 1 98 ? -0.808 1.860 16.339 1.00 96.31 98 GLU A O 1
ATOM 852 N N . CYS A 1 99 ? -0.985 3.021 14.422 1.00 97.06 99 CYS A N 1
ATOM 853 C CA . CYS A 1 99 ? -2.365 2.630 14.164 1.00 97.06 99 CYS A CA 1
ATOM 854 C C . CYS A 1 99 ? -2.553 2.127 12.730 1.00 97.06 99 CYS A C 1
ATOM 856 O O . CYS A 1 99 ? -1.830 2.528 11.819 1.00 97.06 99 CYS A O 1
ATOM 858 N N . GLU A 1 100 ? -3.506 1.218 12.548 1.00 97.88 100 GLU A N 1
ATOM 859 C CA . GLU A 1 100 ? -3.915 0.652 11.260 1.00 97.88 100 GLU A CA 1
ATOM 860 C C . GLU A 1 100 ? -5.439 0.577 11.187 1.00 97.88 100 GLU A C 1
ATOM 862 O O . GLU A 1 100 ? -6.104 0.292 12.185 1.00 97.88 100 GLU A O 1
ATOM 867 N N . LEU A 1 101 ? -5.984 0.795 9.992 1.00 98.25 101 LEU A N 1
ATOM 868 C CA . LEU A 1 101 ? -7.345 0.414 9.646 1.00 98.25 101 LEU A CA 1
ATOM 869 C C . LEU A 1 101 ? -7.320 -1.016 9.099 1.00 98.25 101 LEU A C 1
ATOM 871 O O . LEU A 1 101 ? -6.629 -1.309 8.121 1.00 98.25 101 LEU A O 1
ATOM 875 N N . VAL A 1 102 ? -8.070 -1.901 9.743 1.00 98.00 102 VAL A N 1
ATOM 876 C CA . VAL A 1 102 ? -8.083 -3.339 9.494 1.00 98.00 102 VAL A CA 1
ATOM 877 C C . VAL A 1 102 ? -9.376 -3.742 8.800 1.00 98.00 102 VAL A C 1
ATOM 879 O O . VAL A 1 102 ? -10.470 -3.605 9.349 1.00 98.00 102 VAL A O 1
ATOM 882 N N . TYR A 1 103 ? -9.224 -4.298 7.606 1.00 97.75 103 TYR A N 1
ATOM 883 C CA . TYR A 1 103 ? -10.269 -4.842 6.752 1.00 97.75 103 TYR A CA 1
ATOM 884 C C . TYR A 1 103 ? -10.419 -6.333 7.044 1.00 97.75 103 TYR A C 1
ATOM 886 O O . TYR A 1 103 ? -9.671 -7.154 6.515 1.00 97.75 103 TYR A O 1
ATOM 894 N N . SER A 1 104 ? -11.362 -6.688 7.913 1.00 95.81 104 SER A N 1
ATOM 895 C CA . SER A 1 104 ? -11.661 -8.086 8.241 1.00 95.81 104 SER A CA 1
ATOM 896 C C . SER A 1 104 ? -12.616 -8.661 7.202 1.00 95.81 104 SER A C 1
ATOM 898 O O . SER A 1 104 ? -13.720 -8.136 7.074 1.00 95.81 104 SER A O 1
ATOM 900 N N . LEU A 1 105 ? -12.245 -9.733 6.498 1.00 94.69 105 LEU A N 1
ATOM 901 C CA . LEU A 1 105 ? -13.145 -10.408 5.558 1.00 94.69 105 LEU A CA 1
ATOM 902 C C . LEU A 1 105 ? -14.001 -11.452 6.282 1.00 94.69 105 LEU A C 1
ATOM 904 O O . LEU A 1 105 ? -13.599 -12.003 7.303 1.00 94.69 105 LEU A O 1
ATOM 908 N N . LYS A 1 106 ? -15.199 -11.715 5.770 1.00 92.00 106 LYS A N 1
ATOM 909 C CA . LYS A 1 106 ? -16.114 -12.728 6.292 1.00 92.00 106 LYS A CA 1
ATOM 910 C C . LYS A 1 106 ? -15.777 -14.090 5.689 1.00 92.00 106 LYS A C 1
ATOM 912 O O . LYS A 1 106 ? -15.563 -14.180 4.487 1.00 92.00 106 LYS A O 1
ATOM 917 N N . ASP A 1 107 ? -15.768 -15.136 6.516 1.00 86.94 107 ASP A N 1
ATOM 918 C CA . ASP A 1 107 ? -15.617 -16.544 6.104 1.00 86.94 107 ASP A CA 1
ATOM 919 C C . ASP A 1 107 ? -14.333 -16.862 5.299 1.00 86.94 107 ASP A C 1
ATOM 921 O O . ASP A 1 107 ? -14.221 -17.924 4.692 1.00 86.94 107 ASP A O 1
ATOM 925 N N . ILE A 1 108 ? -13.342 -15.962 5.327 1.00 86.06 108 ILE A N 1
ATOM 926 C CA . ILE A 1 108 ? -12.045 -16.089 4.653 1.00 86.06 108 ILE A CA 1
ATOM 927 C C . ILE A 1 108 ? -10.940 -15.846 5.693 1.00 86.06 108 ILE A C 1
ATOM 929 O O . ILE A 1 108 ? -11.004 -14.884 6.465 1.00 86.06 108 ILE A O 1
ATOM 933 N N . ASP A 1 109 ? -9.917 -16.708 5.713 1.00 89.00 109 ASP A N 1
ATOM 934 C CA . ASP A 1 109 ? -8.723 -16.587 6.577 1.00 89.00 109 ASP A CA 1
ATOM 935 C C . ASP A 1 109 ? -7.756 -15.532 6.005 1.00 89.00 109 ASP A C 1
ATOM 937 O O . ASP A 1 109 ? -6.621 -15.812 5.624 1.00 89.00 109 ASP A O 1
ATOM 941 N N . THR A 1 110 ? -8.258 -14.316 5.782 1.00 92.00 110 THR A N 1
ATOM 942 C CA . THR A 1 110 ? -7.493 -13.194 5.231 1.00 92.00 110 THR A CA 1
ATOM 943 C C . THR A 1 110 ? -8.054 -11.863 5.705 1.00 92.00 110 THR A C 1
ATOM 945 O O . THR A 1 110 ? -9.255 -11.698 5.918 1.00 92.00 110 THR A O 1
ATOM 948 N N . PHE A 1 111 ? -7.166 -10.890 5.859 1.00 96.00 111 PHE A N 1
ATOM 949 C CA . PHE A 1 111 ? -7.495 -9.513 6.182 1.00 96.00 111 PHE A CA 1
ATOM 950 C C . PHE A 1 111 ? -6.469 -8.567 5.563 1.00 96.00 111 PHE A C 1
ATOM 952 O O . PHE A 1 111 ? -5.369 -8.975 5.184 1.00 96.00 111 PHE A O 1
ATOM 959 N N . PHE A 1 112 ? -6.823 -7.289 5.487 1.00 97.88 112 PHE A N 1
ATOM 960 C CA . PHE A 1 112 ? -5.916 -6.242 5.024 1.00 97.88 112 PHE A CA 1
ATOM 961 C C . PHE A 1 112 ? -5.728 -5.179 6.096 1.00 97.88 112 PHE A C 1
ATOM 963 O O . PHE A 1 112 ? -6.591 -4.986 6.952 1.00 97.88 112 PHE A O 1
ATOM 970 N N . ARG A 1 113 ? -4.589 -4.498 6.058 1.00 97.69 113 ARG A N 1
ATOM 971 C CA . ARG A 1 113 ? -4.166 -3.505 7.048 1.00 97.69 113 ARG A CA 1
ATOM 972 C C . ARG A 1 113 ? -3.628 -2.302 6.297 1.00 97.69 113 ARG A C 1
ATOM 974 O O . ARG A 1 113 ? -2.654 -2.436 5.563 1.00 97.69 113 ARG A O 1
ATOM 981 N N . GLY A 1 114 ? -4.256 -1.148 6.467 1.00 98.19 114 GLY A N 1
ATOM 982 C CA . GLY A 1 114 ? -3.798 0.110 5.892 1.00 98.19 114 GLY A CA 1
ATOM 983 C C . GLY A 1 114 ? -3.366 1.085 6.973 1.00 98.19 114 GLY A C 1
ATOM 984 O O . GLY A 1 114 ? -4.074 1.267 7.963 1.00 98.19 114 GLY A O 1
ATOM 985 N N . LYS A 1 115 ? -2.213 1.726 6.793 1.00 98.06 115 LYS A N 1
ATOM 986 C CA . LYS A 1 115 ? -1.751 2.804 7.675 1.00 98.06 115 LYS A CA 1
ATOM 987 C C . LYS A 1 115 ? -2.498 4.109 7.422 1.00 98.06 115 LYS A C 1
ATOM 989 O O . LYS A 1 115 ? -3.252 4.230 6.460 1.00 98.06 115 LYS A O 1
ATOM 994 N N . GLU A 1 116 ? -2.319 5.083 8.303 1.00 97.12 116 GLU A N 1
ATOM 995 C CA . GLU A 1 116 ? -2.932 6.400 8.174 1.00 97.12 116 GLU A CA 1
ATOM 996 C C . GLU A 1 116 ? -2.563 7.084 6.838 1.00 97.12 116 GLU A C 1
ATOM 998 O O . GLU A 1 116 ? -1.509 6.791 6.266 1.00 97.12 116 GLU A O 1
ATOM 1003 N N . PRO A 1 117 ? -3.424 7.961 6.300 1.00 97.81 117 PRO A N 1
ATOM 1004 C CA . PRO A 1 117 ? -3.149 8.662 5.049 1.00 97.81 117 PRO A CA 1
ATOM 1005 C C . PRO A 1 117 ? -2.006 9.677 5.186 1.00 97.81 117 PRO A C 1
ATOM 1007 O O . PRO A 1 117 ? -1.729 10.169 6.279 1.00 97.81 117 PRO A O 1
ATOM 1010 N N . LEU A 1 118 ? -1.383 10.021 4.057 1.00 97.62 118 LEU A N 1
ATOM 1011 C CA . LEU A 1 118 ? -0.432 11.131 3.963 1.00 97.62 118 LEU A CA 1
ATOM 1012 C C . LEU A 1 118 ? -1.127 12.458 3.654 1.00 97.62 118 LEU A C 1
ATOM 1014 O O . LEU A 1 118 ? -2.104 12.514 2.900 1.00 97.62 118 LEU A O 1
ATOM 1018 N N . GLU A 1 119 ? -0.550 13.542 4.165 1.00 96.31 119 GLU A N 1
ATOM 1019 C C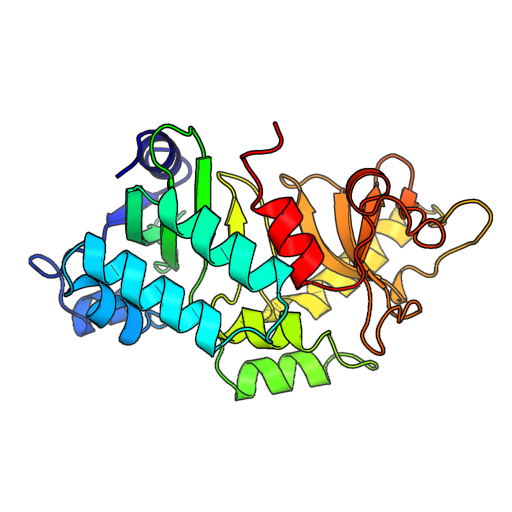A . GLU A 1 119 ? -0.957 14.904 3.839 1.00 96.31 119 GLU A CA 1
ATOM 1020 C C . GLU A 1 119 ? -0.522 15.299 2.419 1.00 96.31 119 GLU A C 1
ATOM 1022 O O . GLU A 1 119 ? 0.472 14.814 1.871 1.00 96.31 119 GLU A O 1
ATOM 1027 N N . GLU A 1 120 ? -1.220 16.262 1.808 1.00 96.69 120 GLU A N 1
ATOM 1028 C CA . GLU A 1 120 ? -0.917 16.678 0.429 1.00 96.69 120 GLU A CA 1
ATOM 1029 C C . GLU A 1 120 ? 0.513 17.201 0.250 1.00 96.69 120 GLU A C 1
ATOM 1031 O O . GLU A 1 120 ? 1.105 17.043 -0.820 1.00 96.69 120 GLU A O 1
ATOM 1036 N N . ILE A 1 121 ? 1.071 17.836 1.283 1.00 97.62 121 ILE A N 1
ATOM 1037 C CA . ILE A 1 121 ? 2.450 18.327 1.262 1.00 97.62 121 ILE A CA 1
ATOM 1038 C C . ILE A 1 121 ? 3.460 17.176 1.278 1.00 97.62 121 ILE A C 1
ATOM 1040 O O . ILE A 1 121 ? 4.456 17.238 0.562 1.00 97.62 121 ILE A O 1
ATOM 1044 N N . GLU A 1 122 ? 3.186 16.103 2.022 1.00 97.94 122 GLU A N 1
ATOM 1045 C CA . GLU A 1 122 ? 4.038 14.912 2.054 1.00 97.94 122 GLU A CA 1
ATOM 1046 C C . GLU A 1 122 ? 4.036 14.226 0.688 1.00 97.94 122 GLU A C 1
ATOM 1048 O O . GLU A 1 122 ? 5.098 13.935 0.147 1.00 97.94 122 GLU A O 1
ATOM 1053 N N . ILE A 1 123 ? 2.860 14.069 0.075 1.00 98.31 123 ILE A N 1
ATOM 1054 C CA . ILE A 1 123 ? 2.713 13.475 -1.263 1.00 98.31 123 ILE A CA 1
ATOM 1055 C C . ILE A 1 123 ? 3.471 14.295 -2.317 1.00 98.31 123 ILE A C 1
ATOM 1057 O O . ILE A 1 123 ? 4.161 13.727 -3.166 1.00 98.31 123 ILE A O 1
ATOM 1061 N N . LYS A 1 124 ? 3.395 15.632 -2.256 1.00 97.81 124 LYS A N 1
ATOM 1062 C CA . LYS A 1 124 ? 4.174 16.517 -3.140 1.00 97.81 124 LYS A CA 1
ATOM 1063 C C . LYS A 1 124 ? 5.679 16.336 -2.944 1.00 97.81 124 LYS A C 1
ATOM 1065 O O . LYS A 1 124 ? 6.398 16.245 -3.936 1.00 97.81 124 LYS A O 1
ATOM 1070 N N . ASN A 1 125 ? 6.139 16.255 -1.696 1.00 98.00 125 ASN A N 1
ATOM 1071 C CA . ASN A 1 125 ? 7.555 16.068 -1.375 1.00 98.00 125 ASN A CA 1
ATOM 1072 C C . ASN A 1 125 ? 8.074 14.705 -1.850 1.00 98.00 125 ASN A C 1
ATOM 1074 O O . ASN A 1 125 ? 9.155 14.638 -2.428 1.00 98.00 125 ASN A O 1
ATOM 1078 N N . ILE A 1 126 ? 7.286 13.639 -1.668 1.00 97.94 126 ILE A N 1
ATOM 1079 C CA . ILE A 1 126 ? 7.608 12.300 -2.175 1.00 97.94 126 ILE A CA 1
ATOM 1080 C C . ILE A 1 126 ? 7.766 12.351 -3.692 1.00 97.94 126 ILE A C 1
ATOM 1082 O O . ILE A 1 126 ? 8.799 11.945 -4.214 1.00 97.94 126 ILE A O 1
ATOM 1086 N N . ASN A 1 127 ? 6.783 12.904 -4.405 1.00 97.12 127 ASN A N 1
ATOM 1087 C CA . ASN A 1 127 ? 6.818 12.951 -5.864 1.00 97.12 127 ASN A CA 1
ATOM 1088 C C . ASN A 1 127 ? 7.994 13.791 -6.400 1.00 97.12 127 ASN A C 1
ATOM 1090 O O . ASN A 1 127 ? 8.599 13.435 -7.404 1.00 97.12 127 ASN A O 1
ATOM 1094 N N . ALA A 1 128 ? 8.364 14.869 -5.699 1.00 97.25 128 ALA A N 1
ATOM 1095 C CA . ALA A 1 128 ? 9.502 15.720 -6.052 1.00 97.25 128 ALA A CA 1
ATOM 1096 C C . ALA A 1 128 ? 10.879 15.056 -5.840 1.00 97.25 128 ALA A C 1
ATOM 1098 O O . ALA A 1 128 ? 11.882 15.578 -6.322 1.00 97.25 128 ALA A O 1
ATOM 1099 N N . SER A 1 129 ? 10.949 13.924 -5.129 1.00 96.75 129 SER A N 1
ATOM 1100 C CA . SER A 1 129 ? 12.199 13.175 -4.918 1.00 96.75 129 SER A CA 1
ATOM 1101 C C . SER A 1 129 ? 12.5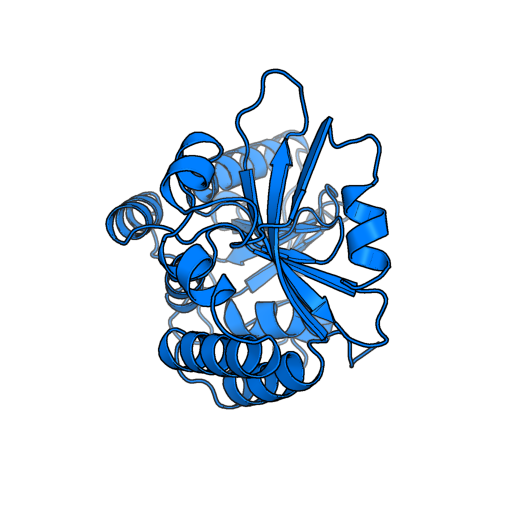95 12.273 -6.099 1.00 96.75 129 SER A C 1
ATOM 1103 O O . SER A 1 129 ? 13.685 11.689 -6.102 1.00 96.75 129 SER A O 1
ATOM 1105 N N . PHE A 1 130 ? 11.729 12.169 -7.112 1.00 96.38 130 PHE A N 1
ATOM 1106 C CA . PHE A 1 130 ? 11.943 11.373 -8.316 1.00 96.38 130 PHE A CA 1
ATOM 1107 C C . PHE A 1 130 ? 12.041 12.273 -9.550 1.00 96.38 130 PHE A C 1
ATOM 1109 O O . PHE A 1 130 ? 11.324 13.261 -9.677 1.00 96.38 130 PHE A O 1
ATOM 1116 N N . GLU A 1 131 ? 12.925 11.915 -10.486 1.00 93.12 131 GLU A N 1
ATOM 1117 C CA . GLU A 1 131 ? 13.061 12.633 -11.764 1.00 93.12 131 GLU A CA 1
ATOM 1118 C C . GLU A 1 131 ? 11.806 12.494 -12.633 1.00 93.12 131 GLU A C 1
ATOM 1120 O O . GLU A 1 131 ? 11.444 13.415 -13.363 1.00 93.12 131 GLU A O 1
ATOM 1125 N N . MET A 1 132 ? 11.128 11.348 -12.530 1.00 94.00 132 MET A N 1
ATOM 1126 C CA . MET A 1 132 ? 9.843 11.105 -13.172 1.00 94.00 132 MET A CA 1
ATOM 1127 C C . MET A 1 132 ? 8.741 10.955 -12.139 1.00 94.00 132 MET A C 1
ATOM 1129 O O . MET A 1 132 ? 8.918 10.309 -11.108 1.00 94.00 132 MET A O 1
ATOM 1133 N N . LEU A 1 133 ? 7.598 11.566 -12.447 1.00 95.00 133 LEU A N 1
ATOM 1134 C CA . LEU A 1 133 ? 6.451 11.621 -11.550 1.00 95.00 133 LEU A CA 1
ATOM 1135 C C . LEU A 1 133 ? 5.896 10.220 -11.316 1.00 95.00 133 LEU A C 1
ATOM 1137 O O . LEU A 1 133 ? 5.565 9.528 -12.277 1.00 95.00 133 LEU A O 1
ATOM 1141 N N . LEU A 1 134 ? 5.737 9.842 -10.049 1.00 98.00 134 LEU A N 1
ATOM 1142 C CA . LEU A 1 134 ? 5.077 8.600 -9.656 1.00 98.00 134 LEU A CA 1
ATOM 1143 C C . LEU A 1 134 ? 3.645 8.530 -10.223 1.00 98.00 134 LEU A C 1
ATOM 1145 O O . LEU A 1 134 ? 3.020 9.579 -10.427 1.00 98.00 134 LEU A O 1
ATOM 1149 N N . PRO A 1 135 ? 3.094 7.317 -10.437 1.00 98.06 135 PRO A N 1
ATOM 1150 C CA . PRO A 1 135 ? 1.733 7.150 -10.941 1.00 98.06 135 PRO A CA 1
ATOM 1151 C C . PRO A 1 135 ? 0.701 7.914 -10.117 1.00 98.06 135 PRO A C 1
ATOM 1153 O O . PRO A 1 135 ? 0.738 7.930 -8.882 1.00 98.06 135 PRO A O 1
ATOM 1156 N N . ARG A 1 136 ? -0.253 8.551 -10.796 1.00 96.94 136 ARG A N 1
ATOM 1157 C CA . ARG A 1 136 ? -1.243 9.410 -10.136 1.00 96.94 136 ARG A CA 1
ATOM 1158 C C . ARG A 1 136 ? -2.158 8.603 -9.234 1.00 96.94 136 ARG A C 1
ATOM 1160 O O . ARG A 1 136 ? -2.561 9.084 -8.174 1.00 96.94 136 ARG A O 1
ATOM 1167 N N . ASP A 1 137 ? -2.499 7.395 -9.657 1.00 97.12 137 ASP A N 1
ATOM 1168 C CA . ASP A 1 137 ? -3.356 6.490 -8.910 1.00 97.12 137 ASP A CA 1
ATOM 1169 C C . ASP A 1 137 ? -2.678 5.986 -7.624 1.00 97.12 137 ASP A C 1
ATOM 1171 O O . ASP A 1 137 ? -3.325 5.970 -6.579 1.00 97.12 137 ASP A O 1
ATOM 1175 N N . TYR A 1 138 ? -1.367 5.730 -7.649 1.00 98.38 138 TYR A N 1
ATOM 1176 C CA . TYR A 1 138 ? -0.557 5.482 -6.452 1.00 98.38 138 TYR A CA 1
ATOM 1177 C C . TYR A 1 138 ? -0.508 6.698 -5.516 1.00 98.38 138 TYR A C 1
ATOM 1179 O O . TYR A 1 138 ? -0.799 6.583 -4.327 1.00 98.38 138 TYR A O 1
ATOM 1187 N N . LEU A 1 139 ? -0.221 7.897 -6.037 1.00 98.12 139 LEU A N 1
ATOM 1188 C CA . LEU A 1 139 ? -0.222 9.120 -5.218 1.00 98.12 139 LEU A CA 1
ATOM 1189 C C . LEU A 1 139 ? -1.601 9.400 -4.602 1.00 98.12 139 LEU A C 1
ATOM 1191 O O . LEU A 1 139 ? -1.701 9.924 -3.495 1.00 98.12 139 LEU A O 1
ATOM 1195 N N . THR A 1 140 ? -2.672 9.043 -5.311 1.00 97.75 140 THR A N 1
ATOM 1196 C CA . THR A 1 140 ? -4.045 9.150 -4.805 1.00 97.75 140 THR A CA 1
ATOM 1197 C C . THR A 1 140 ? -4.327 8.109 -3.730 1.00 97.75 140 THR A C 1
ATOM 1199 O O . THR A 1 140 ? -4.939 8.433 -2.717 1.00 97.75 140 THR A O 1
ATOM 1202 N N . PHE A 1 141 ? -3.832 6.885 -3.903 1.00 98.31 141 PHE A N 1
ATOM 1203 C CA . PHE A 1 141 ? -3.910 5.839 -2.893 1.00 98.31 141 PHE A CA 1
ATOM 1204 C C . PHE A 1 141 ? -3.215 6.235 -1.582 1.00 98.31 141 PHE A C 1
ATOM 1206 O O . PHE A 1 141 ? -3.764 5.984 -0.511 1.00 98.31 141 PHE A O 1
ATOM 1213 N N . LEU A 1 142 ? -2.087 6.954 -1.638 1.00 98.50 142 LEU A N 1
ATOM 1214 C CA . LEU A 1 142 ? -1.408 7.462 -0.437 1.00 98.50 142 LEU A CA 1
ATOM 1215 C C . LEU A 1 142 ? -2.262 8.444 0.391 1.00 98.50 142 LEU A C 1
ATOM 1217 O O . LEU A 1 142 ? -2.006 8.619 1.582 1.00 98.50 142 LEU A O 1
ATOM 1221 N N . LYS A 1 143 ? -3.310 9.043 -0.199 1.00 97.75 143 LYS A N 1
ATOM 1222 C CA . LYS A 1 143 ? -4.318 9.850 0.523 1.00 97.75 143 LYS A CA 1
ATOM 1223 C C . LYS A 1 143 ? -5.319 9.008 1.317 1.00 97.75 143 LYS A C 1
ATOM 1225 O O . LYS A 1 143 ? -6.105 9.565 2.078 1.00 97.75 143 LYS A O 1
ATOM 1230 N N . VAL A 1 144 ? -5.326 7.696 1.107 1.00 97.94 144 VAL A N 1
ATOM 1231 C CA . VAL A 1 144 ? -6.140 6.718 1.837 1.00 97.94 144 VAL A CA 1
ATOM 1232 C C . VAL A 1 144 ? -5.261 5.990 2.847 1.00 97.94 144 VAL A C 1
ATOM 1234 O O . VAL A 1 144 ? -5.578 5.968 4.036 1.00 97.94 144 VAL A O 1
ATOM 1237 N N . HIS A 1 145 ? -4.145 5.436 2.369 1.00 98.44 145 HIS A N 1
ATOM 1238 C CA . HIS A 1 145 ? -3.196 4.671 3.160 1.00 98.44 145 HIS A CA 1
ATOM 1239 C C . HIS A 1 145 ? -1.769 4.970 2.737 1.00 98.44 145 HIS A C 1
ATOM 1241 O O . HIS A 1 145 ? -1.402 4.723 1.591 1.00 98.44 145 HIS A O 1
ATOM 1247 N N . LYS A 1 146 ? -0.927 5.425 3.671 1.00 98.00 146 LYS A N 1
ATOM 1248 C CA . LYS A 1 146 ? 0.498 5.621 3.376 1.00 98.00 146 LYS A CA 1
ATOM 1249 C C . LYS A 1 146 ? 1.249 4.313 3.112 1.00 98.00 146 LYS A C 1
ATOM 1251 O O . LYS A 1 146 ? 2.293 4.361 2.477 1.00 98.00 146 LYS A O 1
ATOM 1256 N N . SER A 1 147 ? 0.736 3.186 3.613 1.00 98.00 147 SER A N 1
ATOM 1257 C CA . SER A 1 147 ? 1.221 1.818 3.388 1.00 98.00 147 SER A CA 1
ATOM 1258 C C . SER A 1 147 ? 0.073 0.815 3.571 1.00 98.00 147 SER A C 1
ATOM 1260 O O . SER A 1 147 ? -0.926 1.135 4.226 1.00 98.00 147 SER A O 1
ATOM 1262 N N . PHE A 1 148 ? 0.187 -0.388 3.000 1.00 98.25 148 PHE A N 1
ATOM 1263 C CA . PHE A 1 148 ? -0.911 -1.362 2.992 1.00 98.25 148 PHE A CA 1
ATOM 1264 C C . PHE A 1 148 ? -0.431 -2.801 2.835 1.00 98.25 148 PHE A C 1
ATOM 1266 O O . PHE A 1 148 ? 0.382 -3.082 1.961 1.00 98.25 148 PHE A O 1
ATOM 1273 N N . SER A 1 149 ? -0.968 -3.719 3.633 1.00 97.06 149 SER A N 1
ATOM 1274 C CA . SER A 1 149 ? -0.520 -5.114 3.666 1.00 97.06 149 SER A CA 1
ATOM 1275 C C . SER A 1 149 ? -1.697 -6.084 3.779 1.00 97.06 149 SER A C 1
ATOM 1277 O O . SER A 1 149 ? -2.737 -5.759 4.351 1.00 97.06 149 SER A O 1
ATOM 1279 N N . LYS A 1 150 ? -1.510 -7.300 3.272 1.00 95.62 150 LYS A N 1
ATOM 1280 C CA . LYS A 1 15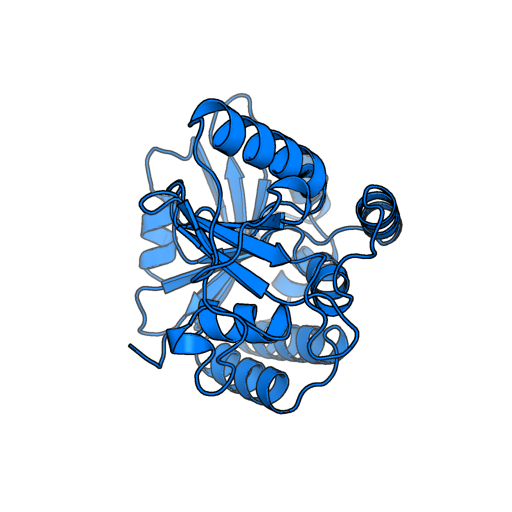0 ? -2.403 -8.456 3.397 1.00 95.62 150 LYS A CA 1
ATOM 1281 C C . LYS A 1 150 ? -1.829 -9.402 4.445 1.00 95.62 150 LYS A C 1
ATOM 1283 O O . LYS A 1 150 ? -0.691 -9.837 4.316 1.00 95.62 150 LYS A O 1
ATOM 1288 N N . ASN A 1 151 ? -2.601 -9.753 5.468 1.00 93.38 151 ASN A N 1
ATOM 1289 C CA . ASN A 1 151 ? -2.138 -10.620 6.555 1.00 93.38 151 ASN A CA 1
ATOM 1290 C C . ASN A 1 151 ? -0.806 -10.122 7.175 1.00 93.38 151 ASN A C 1
ATOM 1292 O O . ASN A 1 151 ? -0.675 -8.945 7.526 1.00 93.38 151 ASN A O 1
ATOM 1296 N N . ASP A 1 152 ? 0.176 -11.016 7.300 1.00 89.50 152 ASP A N 1
ATOM 1297 C CA . ASP A 1 152 ? 1.533 -10.789 7.805 1.00 89.50 152 ASP A CA 1
ATOM 1298 C C . ASP A 1 152 ? 2.551 -10.386 6.723 1.00 89.50 152 ASP A C 1
ATOM 1300 O O . ASP A 1 152 ? 3.748 -10.305 6.999 1.00 89.50 152 ASP A O 1
ATOM 1304 N N . ASP A 1 153 ? 2.087 -10.096 5.506 1.00 90.69 153 ASP A N 1
ATOM 1305 C CA . ASP A 1 153 ? 2.927 -9.612 4.417 1.00 90.69 153 ASP A CA 1
ATOM 1306 C C . ASP A 1 153 ? 3.592 -8.262 4.751 1.00 90.69 153 ASP A C 1
ATOM 1308 O O . ASP A 1 153 ? 3.056 -7.440 5.511 1.00 90.69 153 ASP A O 1
ATOM 1312 N N . THR A 1 154 ? 4.752 -8.017 4.135 1.00 90.38 154 THR A N 1
ATOM 1313 C CA . THR A 1 154 ? 5.423 -6.713 4.158 1.00 90.38 154 THR A CA 1
ATOM 1314 C C . THR A 1 154 ? 4.520 -5.678 3.493 1.00 90.38 154 THR A C 1
ATOM 1316 O O . THR A 1 154 ? 4.201 -4.657 4.104 1.00 90.38 154 THR A O 1
ATOM 1319 N N . GLY A 1 155 ? 4.003 -5.992 2.302 1.00 95.50 155 GLY A N 1
ATOM 1320 C CA . GLY A 1 155 ? 3.025 -5.164 1.609 1.00 95.50 155 GLY A CA 1
ATOM 1321 C C . GLY A 1 155 ? 3.632 -3.959 0.891 1.00 95.50 155 GLY A C 1
ATOM 1322 O O . GLY A 1 155 ? 4.818 -3.920 0.559 1.00 95.50 155 GLY A O 1
ATOM 1323 N N . VAL A 1 156 ? 2.771 -2.984 0.604 1.00 98.12 156 VAL A N 1
ATOM 1324 C CA . VAL A 1 156 ? 3.120 -1.687 0.022 1.00 98.12 156 VAL A CA 1
ATOM 1325 C C . VAL A 1 156 ? 3.918 -0.894 1.047 1.00 98.12 156 VAL A C 1
ATOM 1327 O O . VAL A 1 156 ? 3.469 -0.734 2.183 1.00 98.12 156 VAL A O 1
ATOM 1330 N N . PHE A 1 157 ? 5.078 -0.383 0.649 1.00 97.88 157 PHE A N 1
ATOM 1331 C CA . PHE A 1 157 ? 5.930 0.428 1.509 1.00 97.88 157 PHE A CA 1
ATOM 1332 C C . PHE A 1 157 ? 5.270 1.750 1.898 1.00 97.88 157 PHE A C 1
ATOM 1334 O O . PHE A 1 157 ? 4.394 2.262 1.203 1.00 97.88 157 PHE A O 1
ATOM 1341 N N . ASP A 1 158 ? 5.734 2.331 3.005 1.00 97.69 158 ASP A N 1
ATOM 1342 C CA . ASP A 1 158 ? 5.392 3.712 3.329 1.00 97.69 158 ASP A CA 1
ATOM 1343 C C . ASP A 1 158 ? 5.900 4.635 2.212 1.00 97.69 158 ASP A C 1
ATOM 1345 O O . ASP A 1 158 ? 7.091 4.639 1.888 1.00 97.69 158 ASP A O 1
ATOM 1349 N N . GLY A 1 159 ? 5.010 5.438 1.627 1.00 97.38 159 GLY A N 1
ATOM 1350 C CA . GLY A 1 159 ? 5.379 6.354 0.547 1.00 97.38 159 GLY A CA 1
ATOM 1351 C C . GLY A 1 159 ? 6.562 7.272 0.892 1.00 97.38 159 GLY A C 1
ATOM 1352 O O . GLY A 1 159 ? 7.316 7.655 -0.001 1.00 97.38 159 GLY A O 1
ATOM 1353 N N . ARG A 1 160 ? 6.773 7.584 2.179 1.00 97.81 160 ARG A N 1
ATOM 1354 C CA . ARG A 1 160 ? 7.851 8.465 2.662 1.00 97.81 160 ARG A CA 1
ATOM 1355 C C . ARG A 1 160 ? 9.240 7.841 2.573 1.00 97.81 160 ARG A C 1
ATOM 1357 O O . ARG A 1 160 ? 10.209 8.588 2.496 1.00 97.81 160 ARG A O 1
ATOM 1364 N N . ILE A 1 161 ? 9.341 6.511 2.558 1.00 97.44 161 ILE A N 1
ATOM 1365 C CA . ILE A 1 161 ? 10.625 5.796 2.468 1.00 97.44 161 ILE A CA 1
ATOM 1366 C C . ILE A 1 161 ? 10.917 5.288 1.054 1.00 97.44 161 ILE A C 1
ATOM 1368 O O . ILE A 1 161 ? 11.939 4.652 0.830 1.00 97.44 161 ILE A O 1
ATOM 1372 N N . LEU A 1 162 ? 10.040 5.552 0.079 1.00 97.19 162 LEU A N 1
ATOM 1373 C CA . LEU A 1 162 ? 10.121 4.953 -1.256 1.00 97.19 162 LEU A CA 1
ATOM 1374 C C . LEU A 1 162 ? 11.456 5.241 -1.963 1.00 97.19 162 LEU A C 1
ATOM 1376 O O . LEU A 1 162 ? 11.996 4.385 -2.662 1.00 97.19 162 LEU A O 1
ATOM 1380 N N . LYS A 1 163 ? 12.011 6.443 -1.764 1.00 97.69 163 LYS A N 1
ATOM 1381 C CA . LYS A 1 163 ? 13.307 6.815 -2.341 1.00 97.69 163 LYS A CA 1
ATOM 1382 C C . LYS A 1 163 ? 14.466 6.063 -1.688 1.00 97.69 163 LYS A C 1
ATOM 1384 O O . LYS A 1 163 ? 15.378 5.627 -2.389 1.00 97.69 163 LYS A O 1
ATOM 1389 N N . ASP A 1 164 ? 14.407 5.878 -0.375 1.00 97.88 164 ASP A N 1
ATOM 1390 C CA . ASP A 1 164 ? 15.399 5.098 0.362 1.00 97.88 164 ASP A CA 1
ATOM 1391 C C . ASP A 1 164 ? 15.327 3.625 -0.051 1.00 97.88 164 ASP A C 1
ATOM 1393 O O . ASP A 1 164 ? 16.355 3.038 -0.376 1.00 97.88 164 ASP A O 1
ATOM 1397 N N . MET A 1 165 ? 14.117 3.070 -0.195 1.00 96.69 165 MET A N 1
ATOM 1398 C CA . MET A 1 165 ? 13.899 1.713 -0.714 1.00 96.69 165 MET A CA 1
ATOM 1399 C C . MET A 1 165 ? 14.431 1.536 -2.136 1.00 96.69 165 MET A C 1
ATOM 1401 O O . MET A 1 165 ? 15.011 0.499 -2.449 1.00 96.69 165 MET A O 1
ATOM 1405 N N . GLN A 1 166 ? 14.300 2.548 -3.000 1.00 97.44 166 GLN A N 1
ATOM 1406 C CA . GLN A 1 166 ? 14.932 2.521 -4.319 1.00 97.44 166 GLN A CA 1
ATOM 1407 C C . GLN A 1 166 ? 16.461 2.432 -4.207 1.00 97.44 166 GLN A C 1
ATOM 1409 O O . GLN A 1 166 ? 17.078 1.613 -4.886 1.00 97.44 166 GLN A O 1
ATOM 1414 N N . ASN A 1 167 ? 17.079 3.251 -3.355 1.00 97.19 167 ASN A N 1
ATOM 1415 C CA . ASN A 1 167 ? 18.530 3.240 -3.167 1.00 97.19 167 ASN A CA 1
ATOM 1416 C C . ASN A 1 167 ? 19.015 1.905 -2.580 1.00 97.19 167 ASN A C 1
ATOM 1418 O O . ASN A 1 167 ? 20.013 1.353 -3.042 1.00 97.19 167 ASN A O 1
ATOM 1422 N N . GLU A 1 168 ? 18.298 1.360 -1.596 1.00 95.69 168 GLU A N 1
ATOM 1423 C CA . GLU A 1 168 ? 18.581 0.044 -1.020 1.00 95.69 168 GLU A CA 1
ATOM 1424 C C . GLU A 1 168 ? 18.459 -1.071 -2.059 1.00 95.69 168 GLU A C 1
ATOM 1426 O O . GLU A 1 168 ? 19.338 -1.928 -2.135 1.00 95.69 168 GLU A O 1
ATOM 1431 N N . PHE A 1 169 ? 17.431 -1.028 -2.908 1.00 95.25 169 PHE A N 1
ATOM 1432 C CA . PHE A 1 169 ? 17.255 -1.979 -4.002 1.00 95.25 169 PHE A CA 1
ATOM 1433 C C . PHE A 1 169 ? 18.394 -1.912 -5.026 1.00 95.25 169 PHE A C 1
ATOM 1435 O O . PHE A 1 169 ? 18.926 -2.951 -5.414 1.00 95.25 169 PHE A O 1
ATOM 1442 N N . ILE A 1 170 ? 18.816 -0.709 -5.429 1.00 95.44 170 ILE A N 1
ATOM 1443 C CA . ILE A 1 170 ? 19.959 -0.527 -6.337 1.00 95.44 170 ILE A CA 1
ATOM 1444 C C . ILE A 1 170 ? 21.216 -1.151 -5.724 1.00 95.44 170 ILE A C 1
ATOM 1446 O O . ILE A 1 170 ? 21.848 -1.996 -6.355 1.00 95.44 170 ILE A O 1
ATOM 1450 N N . ASN A 1 171 ? 21.527 -0.810 -4.470 1.00 94.50 171 ASN A N 1
ATOM 1451 C CA . ASN A 1 171 ? 22.683 -1.359 -3.759 1.00 94.50 171 ASN A CA 1
ATOM 1452 C C . ASN A 1 171 ? 22.606 -2.888 -3.650 1.00 94.50 171 ASN A C 1
ATOM 1454 O O . ASN A 1 171 ? 23.604 -3.584 -3.823 1.00 94.50 171 ASN A O 1
ATOM 1458 N N . PHE A 1 172 ? 21.421 -3.424 -3.366 1.00 91.94 172 PHE A N 1
ATOM 1459 C CA . PHE A 1 172 ? 21.177 -4.858 -3.285 1.00 91.94 172 PHE A CA 1
ATOM 1460 C C . PHE A 1 172 ? 21.493 -5.576 -4.606 1.00 91.94 172 PHE A C 1
ATOM 1462 O O . PHE A 1 172 ? 22.194 -6.590 -4.597 1.00 91.94 172 PHE A O 1
ATOM 1469 N N . VAL A 1 173 ? 21.033 -5.041 -5.739 1.00 92.44 173 VAL A N 1
ATOM 1470 C CA . VAL A 1 173 ? 21.296 -5.623 -7.064 1.00 92.44 173 VAL A CA 1
ATOM 1471 C C . VAL A 1 173 ? 22.769 -5.483 -7.454 1.00 92.44 173 VAL A C 1
ATOM 1473 O O . VAL A 1 173 ? 23.373 -6.443 -7.935 1.00 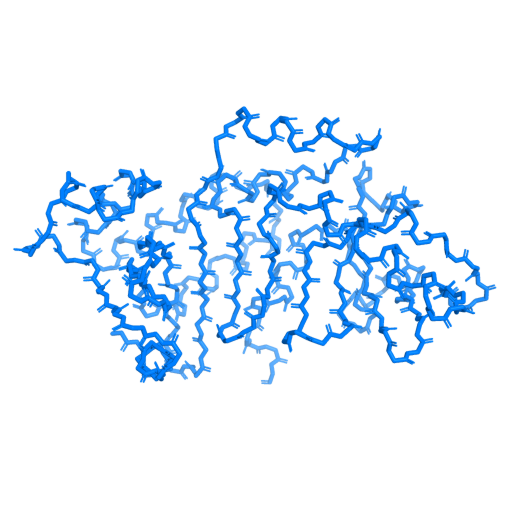92.44 173 VAL A O 1
ATOM 1476 N N . GLU A 1 174 ? 23.373 -4.319 -7.211 1.00 90.94 174 GLU A N 1
ATOM 1477 C CA . GLU A 1 174 ? 24.790 -4.071 -7.500 1.00 90.94 174 GLU A CA 1
ATOM 1478 C C . GLU A 1 174 ? 25.701 -5.012 -6.696 1.00 90.94 174 GLU A C 1
ATOM 1480 O O . GLU A 1 174 ? 26.617 -5.614 -7.256 1.00 90.94 174 GLU A O 1
ATOM 1485 N N . ASN A 1 175 ? 25.398 -5.240 -5.414 1.00 89.12 175 ASN A N 1
ATOM 1486 C CA . ASN A 1 175 ? 26.154 -6.154 -4.552 1.00 89.12 175 ASN A CA 1
ATOM 1487 C C . ASN A 1 175 ? 26.105 -7.616 -5.019 1.00 89.12 175 ASN A C 1
ATOM 1489 O O . ASN A 1 175 ? 27.043 -8.375 -4.765 1.00 89.12 175 ASN A O 1
ATOM 1493 N N . LYS A 1 176 ? 25.043 -8.025 -5.721 1.00 86.88 176 LYS A N 1
ATOM 1494 C CA . LYS A 1 176 ? 24.959 -9.363 -6.321 1.00 86.88 176 LYS A CA 1
ATOM 1495 C C . LYS A 1 176 ? 25.844 -9.523 -7.563 1.00 86.88 176 LYS A C 1
ATOM 1497 O O . LYS A 1 176 ? 26.000 -10.647 -8.038 1.00 86.88 176 LYS A O 1
ATOM 1502 N N . ASN A 1 177 ? 26.430 -8.441 -8.094 1.00 78.06 177 ASN A N 1
ATOM 1503 C CA . ASN A 1 177 ? 27.129 -8.416 -9.386 1.00 78.06 177 ASN A CA 1
ATOM 1504 C C . ASN A 1 177 ? 26.294 -9.033 -10.527 1.00 78.06 177 ASN A C 1
ATOM 1506 O O . ASN A 1 177 ? 26.836 -9.601 -11.479 1.00 78.06 177 ASN A O 1
ATOM 1510 N N . SER A 1 178 ? 24.965 -8.952 -10.428 1.00 77.00 178 SER A N 1
ATOM 1511 C CA . SER A 1 178 ? 24.031 -9.592 -11.347 1.00 77.00 178 SER A CA 1
ATOM 1512 C C . SER A 1 178 ? 23.269 -8.545 -12.153 1.00 77.00 178 SER A C 1
ATOM 1514 O O . SER A 1 178 ? 22.717 -7.592 -11.610 1.00 77.00 178 SER A O 1
ATOM 1516 N N . GLN A 1 179 ? 23.203 -8.730 -13.470 1.00 87.56 179 GLN A N 1
ATOM 1517 C CA . GLN A 1 179 ? 22.449 -7.839 -14.355 1.00 87.56 179 GLN A CA 1
ATOM 1518 C C . GLN A 1 179 ? 20.967 -8.203 -14.342 1.00 87.56 179 GLN A C 1
ATOM 1520 O O . GLN A 1 179 ? 20.640 -9.376 -14.545 1.00 87.56 179 GLN A O 1
ATOM 1525 N N . ILE A 1 180 ? 20.085 -7.224 -14.125 1.00 93.44 180 ILE A N 1
ATOM 1526 C CA . ILE A 1 180 ? 18.639 -7.448 -14.230 1.00 93.44 180 ILE A CA 1
ATOM 1527 C C . ILE A 1 180 ? 18.288 -7.663 -15.697 1.00 93.44 180 ILE A C 1
ATOM 1529 O O . ILE A 1 180 ? 18.774 -6.932 -16.568 1.00 93.44 180 ILE A O 1
ATOM 1533 N N . ARG A 1 181 ? 17.444 -8.657 -15.976 1.00 92.31 181 ARG A N 1
ATOM 1534 C CA . ARG A 1 181 ? 16.969 -8.934 -17.335 1.00 92.31 181 ARG A CA 1
ATOM 1535 C C . ARG A 1 181 ? 15.452 -8.927 -17.437 1.00 92.31 181 ARG A C 1
ATOM 1537 O O . ARG A 1 181 ? 14.763 -9.285 -16.490 1.00 92.31 181 ARG A O 1
ATOM 1544 N N . SER A 1 182 ? 14.957 -8.558 -18.608 1.00 88.75 182 SER A N 1
ATOM 1545 C CA . SER A 1 182 ? 13.603 -8.859 -19.071 1.00 88.75 182 SER A CA 1
ATOM 1546 C C . SER A 1 182 ? 13.761 -9.540 -20.423 1.00 88.75 182 SER A C 1
ATOM 1548 O O . SER A 1 182 ? 14.208 -8.899 -21.376 1.00 88.75 182 SER A O 1
ATOM 1550 N N . ASP A 1 183 ? 13.515 -10.849 -20.480 1.00 83.06 183 ASP A N 1
ATOM 1551 C CA . ASP A 1 183 ? 13.834 -11.682 -21.646 1.00 83.06 183 ASP A CA 1
ATOM 1552 C C . ASP A 1 183 ? 15.295 -11.477 -22.124 1.00 83.06 183 ASP A C 1
ATOM 1554 O O . ASP A 1 183 ? 16.247 -11.831 -21.418 1.00 83.06 183 ASP A O 1
ATOM 1558 N N . SER A 1 184 ? 15.492 -10.867 -23.296 1.00 81.50 184 SER A N 1
ATOM 1559 C CA . SER A 1 184 ? 16.798 -10.619 -23.914 1.00 81.50 184 SER A CA 1
ATOM 1560 C C . SER A 1 184 ? 17.386 -9.231 -23.614 1.00 81.50 184 SER A C 1
ATOM 1562 O O . SER A 1 184 ? 18.520 -8.946 -24.010 1.00 81.50 184 SER A O 1
ATOM 1564 N N . PHE A 1 185 ? 16.662 -8.378 -22.881 1.00 88.00 185 PHE A N 1
ATOM 1565 C CA . PHE A 1 185 ? 17.062 -7.005 -22.573 1.00 88.00 185 PHE A CA 1
ATOM 1566 C C . PHE A 1 185 ? 17.659 -6.866 -21.175 1.00 88.00 185 PHE A C 1
ATOM 1568 O O . PHE A 1 185 ? 17.204 -7.485 -20.214 1.00 88.00 185 PHE A O 1
ATOM 1575 N N . PHE A 1 186 ? 18.659 -5.993 -21.059 1.00 92.38 186 PHE A N 1
ATOM 1576 C CA . PHE A 1 186 ? 19.213 -5.569 -19.778 1.00 92.38 186 PHE A CA 1
ATOM 1577 C C . PHE A 1 186 ? 18.440 -4.380 -19.225 1.00 92.38 186 PHE A C 1
ATOM 1579 O O . PHE A 1 186 ? 18.171 -3.423 -19.949 1.00 92.38 186 PHE A O 1
ATOM 1586 N N . ILE A 1 187 ? 18.136 -4.436 -17.934 1.00 95.06 187 ILE A N 1
ATOM 1587 C CA . ILE A 1 187 ? 17.417 -3.389 -17.216 1.00 95.06 187 ILE A CA 1
ATOM 1588 C C . ILE A 1 187 ? 18.382 -2.713 -16.243 1.00 95.06 187 ILE A C 1
ATOM 1590 O O . ILE A 1 187 ? 19.068 -3.383 -15.470 1.00 95.06 187 ILE A O 1
ATOM 1594 N N . ASP A 1 188 ? 18.438 -1.383 -16.285 1.00 95.12 188 ASP A N 1
ATOM 1595 C CA . ASP A 1 188 ? 19.168 -0.590 -15.294 1.00 95.12 188 ASP A CA 1
ATOM 1596 C C . ASP A 1 188 ? 18.369 -0.583 -13.976 1.00 95.12 188 ASP A C 1
ATOM 1598 O O . ASP A 1 188 ? 17.230 -0.109 -13.978 1.00 95.12 188 ASP A O 1
ATOM 1602 N N . PRO A 1 189 ? 18.918 -1.055 -12.841 1.00 95.44 189 PRO A N 1
ATOM 1603 C CA . PRO A 1 189 ? 18.215 -1.053 -11.556 1.00 95.44 189 PRO A CA 1
ATOM 1604 C C . PRO A 1 189 ? 17.677 0.323 -11.142 1.00 95.44 189 PRO A C 1
ATOM 1606 O O . PRO A 1 189 ? 16.647 0.400 -10.478 1.00 95.44 189 PRO A O 1
ATOM 1609 N N . LYS A 1 190 ? 18.314 1.420 -11.577 1.00 96.06 190 LYS A N 1
ATOM 1610 C CA . LYS A 1 190 ? 17.872 2.798 -11.290 1.00 96.06 190 LYS A CA 1
ATOM 1611 C C . LYS A 1 190 ? 16.530 3.147 -11.925 1.00 96.06 190 LYS A C 1
ATOM 1613 O O . LYS A 1 190 ? 15.884 4.111 -11.519 1.00 96.06 190 LYS A O 1
ATOM 1618 N N . THR A 1 191 ? 16.107 2.366 -12.915 1.00 96.81 191 THR A N 1
ATOM 1619 C CA . THR A 1 191 ? 14.819 2.530 -13.594 1.00 96.81 191 THR A CA 1
ATOM 1620 C C . THR A 1 191 ? 13.665 1.843 -12.868 1.00 96.81 191 THR A C 1
ATOM 1622 O O . THR A 1 191 ? 12.514 1.976 -13.275 1.00 96.81 191 THR A O 1
ATOM 1625 N N . LEU A 1 192 ? 13.950 1.125 -11.782 1.00 97.69 192 LEU A N 1
ATOM 1626 C CA . LEU A 1 192 ? 12.954 0.438 -10.975 1.00 97.69 192 LEU A CA 1
ATOM 1627 C C . LEU A 1 192 ? 12.777 1.179 -9.649 1.00 97.69 192 LEU A C 1
ATOM 1629 O O . LEU A 1 192 ? 13.748 1.506 -8.967 1.00 97.69 192 LEU A O 1
ATOM 1633 N N . ILE A 1 193 ? 11.525 1.456 -9.290 1.00 98.38 193 ILE A N 1
ATOM 1634 C CA . ILE A 1 193 ? 11.151 2.053 -8.004 1.00 98.38 193 ILE A CA 1
ATOM 1635 C C . ILE A 1 193 ? 10.303 1.020 -7.253 1.00 98.38 193 ILE A C 1
ATOM 1637 O O . ILE A 1 193 ? 9.115 0.889 -7.564 1.00 98.38 193 ILE A O 1
ATOM 1641 N N . PRO A 1 194 ? 10.877 0.258 -6.308 1.00 97.94 194 PRO A N 1
ATOM 1642 C CA . PRO A 1 194 ? 10.138 -0.763 -5.577 1.00 97.94 194 PRO A CA 1
ATOM 1643 C C . PRO A 1 194 ? 9.113 -0.100 -4.654 1.00 97.94 194 PRO A C 1
ATOM 1645 O O . PRO A 1 194 ? 9.479 0.723 -3.820 1.00 97.94 194 PRO A O 1
ATOM 1648 N N . PHE A 1 195 ? 7.837 -0.457 -4.794 1.00 98.38 195 PHE A N 1
ATOM 1649 C CA . PHE A 1 195 ? 6.752 0.060 -3.949 1.00 98.38 195 PHE A CA 1
ATOM 1650 C C . PHE A 1 195 ? 6.102 -1.017 -3.081 1.00 98.38 195 PHE A C 1
ATOM 1652 O O . PHE A 1 195 ? 5.340 -0.686 -2.178 1.00 98.38 195 PHE A O 1
ATOM 1659 N N . TYR A 1 196 ? 6.394 -2.290 -3.340 1.00 97.94 196 TYR A N 1
ATOM 1660 C CA . TYR A 1 196 ? 5.871 -3.431 -2.597 1.00 97.94 196 TYR A CA 1
ATOM 1661 C C . TYR A 1 196 ? 6.926 -4.531 -2.488 1.00 97.94 196 TYR A C 1
ATOM 1663 O O . TYR A 1 196 ? 7.702 -4.742 -3.426 1.00 97.94 196 TYR A O 1
ATOM 1671 N N . GLN A 1 197 ? 6.896 -5.271 -1.378 1.00 95.88 197 GLN A N 1
ATOM 1672 C CA . GLN A 1 197 ? 7.705 -6.466 -1.149 1.00 95.88 197 GLN A CA 1
ATOM 1673 C C . GLN A 1 197 ? 6.846 -7.624 -0.637 1.00 95.88 197 GLN A C 1
ATOM 1675 O O . GLN A 1 197 ? 5.966 -7.434 0.195 1.00 95.88 197 GLN A O 1
ATOM 1680 N N . CYS A 1 198 ? 7.146 -8.833 -1.108 1.00 90.44 198 CYS A N 1
ATOM 1681 C CA . CYS A 1 198 ? 6.440 -10.057 -0.735 1.00 90.44 198 CYS A CA 1
ATOM 1682 C C . CYS A 1 198 ? 7.116 -10.754 0.461 1.00 90.44 198 CYS A C 1
ATOM 1684 O O . CYS A 1 198 ? 8.218 -11.278 0.308 1.00 90.44 198 CYS A O 1
ATOM 1686 N N . TYR A 1 199 ? 6.471 -10.806 1.630 1.00 84.50 199 TYR A N 1
ATOM 1687 C CA . TYR A 1 199 ? 6.879 -11.567 2.830 1.00 84.50 199 TYR A CA 1
ATOM 1688 C C . TYR A 1 199 ? 8.369 -11.450 3.215 1.00 84.50 199 TYR A C 1
ATOM 1690 O O . TYR A 1 199 ? 9.016 -12.453 3.528 1.00 84.50 199 TYR A O 1
ATOM 1698 N N . ASN A 1 200 ? 8.944 -10.246 3.157 1.00 78.44 200 ASN A N 1
ATOM 1699 C CA . ASN A 1 200 ? 10.375 -9.977 3.377 1.00 78.44 200 ASN A CA 1
ATOM 1700 C C . ASN A 1 200 ? 11.325 -10.804 2.484 1.00 78.44 200 ASN A C 1
ATOM 1702 O O . ASN A 1 200 ? 12.503 -10.971 2.800 1.00 78.44 200 ASN A O 1
ATOM 1706 N N . LYS A 1 201 ? 10.828 -11.340 1.366 1.00 85.38 201 LYS A N 1
ATOM 1707 C CA . LYS A 1 201 ? 11.637 -11.997 0.338 1.00 85.38 201 LYS A CA 1
ATOM 1708 C C . LYS A 1 201 ? 12.227 -10.947 -0.587 1.00 85.38 201 LYS A C 1
ATOM 1710 O O . LYS A 1 201 ? 11.735 -9.826 -0.689 1.00 85.38 201 LYS A O 1
ATOM 1715 N N . GLU A 1 202 ? 13.256 -11.330 -1.325 1.00 90.75 202 GLU A N 1
ATOM 1716 C CA . GLU A 1 202 ? 13.876 -10.505 -2.363 1.00 90.75 202 GLU A CA 1
ATOM 1717 C C . GLU A 1 202 ? 12.997 -10.461 -3.626 1.00 90.75 202 GLU A C 1
ATOM 1719 O O . GLU A 1 202 ? 13.425 -10.799 -4.724 1.00 90.75 202 GLU A O 1
ATOM 1724 N N . SER A 1 203 ? 11.714 -10.148 -3.477 1.00 93.94 203 SER A N 1
ATOM 1725 C CA . SER A 1 203 ? 10.730 -10.146 -4.555 1.00 93.94 203 SER A CA 1
ATOM 1726 C C . SER A 1 203 ? 9.867 -8.909 -4.417 1.00 93.94 203 SER A C 1
ATOM 1728 O O . SER A 1 203 ? 9.208 -8.720 -3.391 1.00 93.94 203 SER A O 1
ATOM 1730 N N . PHE A 1 204 ? 9.901 -8.069 -5.445 1.00 96.81 204 PHE A N 1
ATOM 1731 C CA . PHE A 1 204 ? 9.365 -6.715 -5.393 1.00 96.81 204 PHE A CA 1
ATOM 1732 C C . PHE A 1 204 ? 8.388 -6.480 -6.533 1.00 96.81 204 PHE A C 1
ATOM 1734 O O . PHE A 1 204 ? 8.496 -7.091 -7.594 1.00 96.81 204 PHE A O 1
ATOM 1741 N N . GLN A 1 205 ? 7.458 -5.562 -6.318 1.00 97.88 205 GLN A N 1
ATOM 1742 C CA . GLN A 1 205 ? 6.750 -4.908 -7.410 1.00 97.88 205 GLN A CA 1
ATOM 1743 C C . GLN A 1 205 ? 7.282 -3.488 -7.532 1.00 97.88 205 GLN A C 1
ATOM 1745 O O . GLN A 1 205 ? 7.420 -2.771 -6.534 1.00 97.88 205 GLN A O 1
ATOM 1750 N N . CYS A 1 206 ? 7.636 -3.119 -8.758 1.00 98.31 206 CYS A N 1
ATOM 1751 C CA . CYS A 1 206 ? 8.379 -1.907 -9.056 1.00 98.31 206 CYS A CA 1
ATOM 1752 C C . CYS A 1 206 ? 7.632 -1.066 -10.086 1.00 98.31 206 CYS A C 1
ATOM 1754 O O . CYS A 1 206 ? 7.193 -1.585 -11.113 1.00 98.31 206 CYS A O 1
ATOM 1756 N N . PHE A 1 207 ? 7.554 0.246 -9.866 1.00 98.50 207 PHE A N 1
ATOM 1757 C CA . PHE A 1 207 ? 7.250 1.156 -10.965 1.00 98.50 207 PHE A CA 1
ATOM 1758 C C . PHE A 1 207 ? 8.435 1.168 -11.920 1.00 98.50 207 PHE A C 1
ATOM 1760 O O . PHE A 1 207 ? 9.577 1.352 -11.487 1.00 98.50 207 PHE A O 1
ATOM 1767 N N . PHE A 1 208 ? 8.161 0.955 -13.203 1.00 97.50 208 PHE A N 1
ATOM 1768 C CA . PHE A 1 208 ? 9.192 0.897 -14.223 1.00 97.50 208 PHE A CA 1
ATOM 1769 C C . PHE A 1 208 ? 9.227 2.193 -15.021 1.00 97.50 208 PHE A C 1
ATOM 1771 O O . PHE A 1 208 ? 8.339 2.499 -15.817 1.00 97.50 208 PHE A O 1
ATOM 1778 N N . THR A 1 209 ? 10.300 2.949 -14.826 1.00 96.94 209 THR A N 1
ATOM 1779 C CA . THR A 1 209 ? 10.456 4.295 -15.368 1.00 96.94 209 THR A CA 1
ATOM 1780 C C . THR A 1 209 ? 10.601 4.319 -16.893 1.00 96.94 209 THR A C 1
ATOM 1782 O O . THR A 1 209 ? 10.486 5.375 -17.497 1.00 96.94 209 THR A O 1
ATOM 1785 N N . GLN A 1 210 ? 10.802 3.177 -17.555 1.00 95.75 210 GLN A N 1
ATOM 1786 C CA . GLN A 1 210 ? 10.887 3.099 -19.019 1.00 95.75 210 GLN A CA 1
ATOM 1787 C C . GLN A 1 210 ? 9.620 2.536 -19.678 1.00 95.75 210 GLN A C 1
ATOM 1789 O O . GLN A 1 210 ? 9.601 2.344 -20.894 1.00 95.75 210 GLN A O 1
ATOM 1794 N N . TRP A 1 211 ? 8.549 2.290 -18.916 1.00 95.44 211 TRP A N 1
ATOM 1795 C CA . TRP A 1 211 ? 7.323 1.692 -19.441 1.00 95.44 211 TRP A CA 1
ATOM 1796 C C . TRP A 1 211 ? 6.072 2.493 -19.065 1.00 95.44 211 TRP A C 1
ATOM 1798 O O . TRP A 1 211 ? 5.692 2.568 -17.899 1.00 95.44 211 TRP A O 1
ATOM 1808 N N . PHE A 1 212 ? 5.407 3.058 -20.082 1.00 95.56 212 PHE A N 1
ATOM 1809 C CA . PHE A 1 212 ? 4.243 3.948 -19.940 1.00 95.56 212 PHE A CA 1
ATOM 1810 C C . PHE A 1 212 ? 3.030 3.442 -20.739 1.00 95.56 212 PHE A C 1
ATOM 1812 O O . PHE A 1 212 ? 2.672 4.025 -21.765 1.00 95.56 212 PHE A O 1
ATOM 1819 N N . PRO A 1 213 ? 2.392 2.335 -20.330 1.00 93.75 213 PRO A N 1
ATOM 1820 C CA . PRO A 1 213 ? 1.348 1.685 -21.126 1.00 93.75 213 PRO A CA 1
ATOM 1821 C C . PRO A 1 213 ? 0.055 2.504 -21.269 1.00 93.75 213 PRO A C 1
ATOM 1823 O O . PRO A 1 213 ? -0.745 2.212 -22.158 1.00 93.75 213 PRO A O 1
ATOM 1826 N N . ILE A 1 214 ? -0.168 3.493 -20.399 1.00 91.94 214 ILE A N 1
ATOM 1827 C CA . ILE A 1 214 ? -1.351 4.372 -20.391 1.00 91.94 214 ILE A CA 1
ATOM 1828 C C . ILE A 1 214 ? -0.978 5.828 -20.059 1.00 91.94 214 ILE A C 1
ATO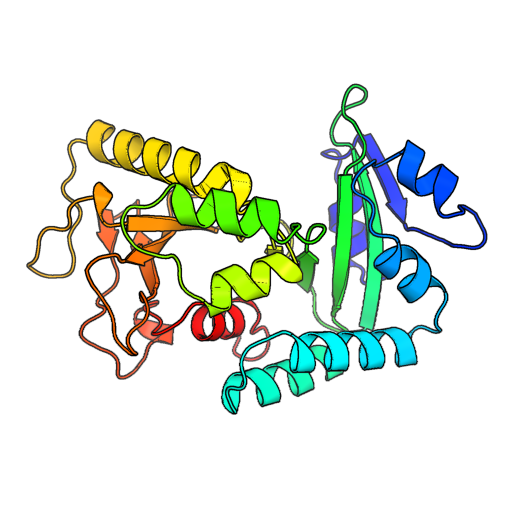M 1830 O O . ILE A 1 214 ? -1.685 6.489 -19.307 1.00 91.94 214 ILE A O 1
ATOM 1834 N N . GLU A 1 215 ? 0.164 6.307 -20.568 1.00 91.12 215 GLU A N 1
ATOM 1835 C CA . GLU A 1 215 ? 0.728 7.646 -20.272 1.00 91.12 215 GLU A CA 1
ATOM 1836 C C . GLU A 1 215 ? 1.178 7.858 -18.808 1.00 91.12 215 GLU A C 1
ATOM 1838 O O . GLU A 1 215 ? 1.691 8.918 -18.459 1.00 91.12 215 GLU A O 1
ATOM 1843 N N . GLU A 1 216 ? 1.063 6.834 -17.961 1.00 93.00 216 GLU A N 1
ATOM 1844 C CA . GLU A 1 216 ? 1.617 6.767 -16.603 1.00 93.00 216 GLU A CA 1
ATOM 1845 C C . GLU A 1 216 ? 2.512 5.525 -16.463 1.00 93.00 216 GLU A C 1
ATOM 1847 O O . GLU A 1 216 ? 2.385 4.582 -17.251 1.00 93.00 216 GLU A O 1
ATOM 1852 N N . MET A 1 217 ? 3.432 5.531 -15.488 1.00 96.88 217 MET A N 1
ATOM 1853 C CA . MET A 1 217 ? 4.363 4.415 -15.271 1.00 96.88 217 MET A CA 1
ATOM 1854 C C . MET A 1 217 ? 3.623 3.118 -14.931 1.00 96.88 217 MET A C 1
ATOM 1856 O O . MET A 1 217 ? 2.761 3.083 -14.050 1.00 96.88 217 MET A O 1
ATOM 1860 N N . GLY A 1 218 ? 4.019 2.042 -15.605 1.00 97.12 218 GLY A N 1
ATOM 1861 C CA . GLY A 1 218 ? 3.547 0.696 -15.331 1.00 97.12 218 GLY A CA 1
ATOM 1862 C C . GLY A 1 218 ? 4.303 -0.017 -14.202 1.00 97.12 218 GLY A C 1
ATOM 1863 O O . GLY A 1 218 ? 5.341 0.418 -13.707 1.00 97.12 218 GLY A O 1
ATOM 1864 N N . ASN A 1 219 ? 3.698 -1.129 -13.815 1.00 97.56 219 ASN A N 1
ATOM 1865 C CA . ASN A 1 219 ? 4.082 -2.200 -12.907 1.00 97.56 219 ASN A CA 1
ATOM 1866 C C . ASN A 1 219 ? 4.943 -3.369 -13.381 1.00 97.56 219 ASN A C 1
ATOM 1868 O O . ASN A 1 219 ? 4.423 -4.116 -14.204 1.00 97.56 219 ASN A O 1
ATOM 1872 N N . VAL A 1 220 ? 6.136 -3.640 -12.855 1.00 97.12 220 VAL A N 1
ATOM 1873 C CA . VAL A 1 220 ? 6.813 -4.926 -13.127 1.00 97.12 220 VAL A CA 1
ATOM 1874 C C . VAL A 1 220 ? 7.207 -5.655 -11.853 1.00 97.12 220 VAL A C 1
ATOM 1876 O O . VAL A 1 220 ? 7.704 -5.053 -10.897 1.00 97.12 220 VAL A O 1
ATOM 1879 N N . TYR A 1 221 ? 7.030 -6.973 -11.870 1.00 96.44 221 TYR A N 1
ATOM 1880 C CA . TYR A 1 221 ? 7.505 -7.854 -10.818 1.00 96.44 221 TYR A CA 1
ATOM 1881 C C . TYR A 1 221 ? 8.992 -8.108 -10.996 1.00 96.44 221 TYR A C 1
ATOM 1883 O O . TYR A 1 221 ? 9.418 -8.472 -12.084 1.00 96.44 221 TYR A O 1
ATOM 1891 N N . TYR A 1 222 ? 9.768 -7.985 -9.927 1.00 96.38 222 TYR A N 1
ATOM 1892 C CA . TYR A 1 222 ? 11.162 -8.400 -9.868 1.00 96.38 222 TYR A CA 1
ATOM 1893 C C . TYR A 1 222 ? 11.303 -9.674 -9.022 1.00 96.38 222 TYR A C 1
ATOM 1895 O O . TYR A 1 222 ? 10.909 -9.702 -7.852 1.00 96.38 222 TYR A O 1
ATOM 1903 N N . SER A 1 223 ? 11.935 -10.704 -9.594 1.00 93.75 223 SER A N 1
ATOM 1904 C CA . SER A 1 223 ? 12.372 -11.927 -8.909 1.00 93.75 223 SER A CA 1
ATOM 1905 C C . SER A 1 223 ? 13.845 -11.810 -8.525 1.00 93.75 223 SER A C 1
ATOM 1907 O O . SER A 1 223 ? 14.720 -11.848 -9.388 1.00 93.75 223 SER A O 1
ATOM 1909 N N . GLY A 1 224 ? 14.156 -11.734 -7.231 1.00 90.88 224 GLY A N 1
ATOM 1910 C CA . GLY A 1 224 ? 15.538 -11.756 -6.742 1.00 90.88 224 GLY A CA 1
ATOM 1911 C C . GLY A 1 224 ? 16.216 -13.121 -6.820 1.00 90.88 224 GLY A C 1
ATOM 1912 O O . GLY A 1 224 ? 17.439 -13.174 -6.687 1.00 90.88 224 GLY A O 1
ATOM 1913 N N . LEU A 1 225 ? 15.452 -14.197 -7.055 1.00 89.00 225 LEU A N 1
ATOM 1914 C CA . LEU A 1 225 ? 15.992 -15.536 -7.315 1.00 89.00 225 LEU A CA 1
ATOM 1915 C C . LEU A 1 225 ? 16.651 -15.595 -8.694 1.00 89.00 225 LEU A C 1
ATOM 1917 O O . LEU A 1 225 ? 17.794 -16.028 -8.814 1.00 89.00 225 LEU A O 1
ATOM 1921 N N . ASP A 1 226 ? 15.944 -15.107 -9.713 1.00 89.81 226 ASP A N 1
ATOM 1922 C CA . ASP A 1 226 ? 16.384 -15.184 -11.111 1.00 89.81 226 ASP A CA 1
ATOM 1923 C C . ASP A 1 226 ? 17.065 -13.894 -11.585 1.00 89.81 226 ASP A C 1
ATOM 1925 O O . ASP A 1 226 ? 17.657 -13.857 -12.663 1.00 89.81 226 ASP A O 1
ATOM 1929 N N . ASN A 1 227 ? 16.979 -12.834 -10.774 1.00 91.50 227 ASN A N 1
ATOM 1930 C CA . ASN A 1 227 ? 17.385 -11.471 -11.100 1.00 91.50 227 ASN A CA 1
ATOM 1931 C C . ASN A 1 227 ? 16.737 -10.977 -12.406 1.00 91.50 227 ASN A C 1
ATOM 1933 O O . ASN A 1 227 ? 17.393 -10.434 -13.298 1.00 91.50 227 ASN A O 1
ATOM 1937 N N . GLN A 1 228 ? 15.432 -11.214 -12.527 1.00 94.00 228 GLN A N 1
ATOM 1938 C CA . GLN A 1 228 ? 14.639 -10.874 -13.703 1.00 94.00 228 GLN A CA 1
ATOM 1939 C C . GLN A 1 228 ? 13.434 -10.039 -13.315 1.00 94.00 228 GLN A C 1
ATOM 1941 O O . GLN A 1 228 ? 12.871 -10.223 -12.233 1.00 94.00 228 GLN A O 1
ATOM 1946 N N . ILE A 1 229 ? 13.031 -9.156 -14.224 1.00 94.81 229 ILE A N 1
ATOM 1947 C CA . ILE A 1 229 ? 11.693 -8.585 -14.188 1.00 94.81 229 ILE A CA 1
ATOM 1948 C C . ILE A 1 229 ? 10.758 -9.362 -15.106 1.00 94.81 22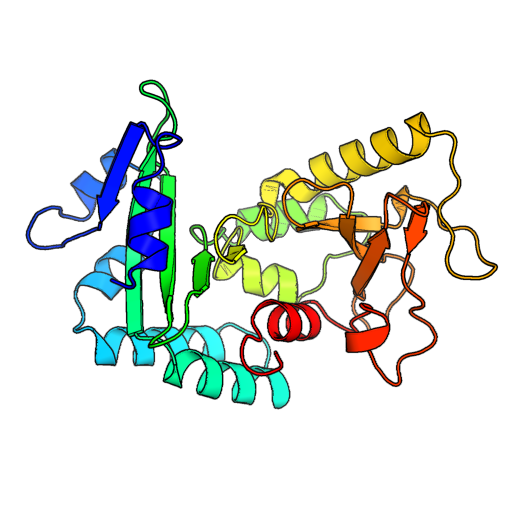9 ILE A C 1
ATOM 1950 O O . ILE A 1 229 ? 11.187 -9.983 -16.081 1.00 94.81 229 ILE A O 1
ATOM 1954 N N . SER A 1 230 ? 9.474 -9.289 -14.798 1.00 93.25 230 SER A N 1
ATOM 1955 C CA . SER A 1 230 ? 8.409 -9.815 -15.631 1.00 93.25 230 SER A CA 1
ATOM 1956 C C . SER A 1 230 ? 8.450 -9.311 -17.078 1.00 93.25 230 SER A C 1
ATOM 1958 O O . SER A 1 230 ? 8.932 -8.213 -17.372 1.00 93.25 230 SER A O 1
ATOM 1960 N N . ASP A 1 231 ? 7.900 -10.115 -17.993 1.00 89.06 231 ASP A N 1
ATOM 1961 C CA . ASP A 1 231 ? 7.688 -9.708 -19.382 1.00 89.06 231 ASP A CA 1
ATOM 1962 C C . ASP A 1 231 ? 6.504 -8.735 -19.468 1.00 89.06 231 ASP A C 1
ATOM 1964 O O . ASP A 1 231 ? 5.332 -9.119 -19.424 1.00 89.06 231 ASP A O 1
ATOM 1968 N N . TYR A 1 232 ? 6.831 -7.453 -19.587 1.00 89.31 232 TYR A N 1
ATOM 1969 C CA . TYR A 1 232 ? 5.870 -6.362 -19.722 1.00 89.31 232 TYR A CA 1
ATOM 1970 C C . TYR A 1 232 ? 5.474 -6.086 -21.185 1.00 89.31 232 TYR A C 1
ATOM 1972 O O . TYR A 1 232 ? 4.598 -5.253 -21.440 1.00 89.31 232 TYR A O 1
ATOM 1980 N N . HIS A 1 233 ? 6.079 -6.778 -22.159 1.00 85.69 233 HIS A N 1
ATOM 1981 C CA . HIS A 1 233 ? 5.689 -6.699 -23.568 1.00 85.69 233 HIS A CA 1
ATOM 1982 C C . HIS A 1 233 ? 4.460 -7.569 -23.857 1.00 85.69 233 HIS A C 1
ATOM 1984 O O . HIS A 1 233 ? 3.608 -7.184 -24.665 1.00 85.69 233 HIS A O 1
ATOM 1990 N N . ASN A 1 234 ? 4.320 -8.704 -23.167 1.00 79.12 234 ASN A N 1
ATOM 1991 C CA . ASN A 1 234 ? 3.150 -9.568 -23.278 1.00 79.12 234 ASN A CA 1
ATOM 1992 C C . ASN A 1 234 ? 2.011 -9.121 -22.341 1.00 79.12 234 ASN A C 1
ATOM 1994 O O . ASN A 1 234 ? 1.843 -9.607 -21.225 1.00 79.12 234 ASN A O 1
ATOM 1998 N N . MET A 1 235 ? 1.192 -8.181 -22.817 1.00 68.50 235 MET A N 1
ATOM 1999 C CA . MET A 1 235 ? 0.092 -7.598 -22.033 1.00 68.50 235 MET A CA 1
ATOM 2000 C C . MET A 1 235 ? -1.231 -8.376 -22.102 1.00 68.50 235 MET A C 1
ATOM 2002 O O . MET A 1 235 ? -2.247 -7.865 -21.630 1.00 68.50 235 MET A O 1
ATOM 2006 N N . LEU A 1 236 ? -1.267 -9.556 -22.734 1.00 68.38 236 LEU A N 1
ATOM 2007 C CA . LEU A 1 236 ? -2.520 -10.303 -22.891 1.00 68.38 236 LEU A CA 1
ATOM 2008 C C . LEU A 1 236 ? -3.012 -10.879 -21.555 1.00 68.38 236 LEU A C 1
ATOM 2010 O O . LEU A 1 236 ? -4.219 -10.891 -21.340 1.00 68.38 236 LEU A O 1
ATOM 2014 N N . ASN A 1 237 ? -2.097 -11.242 -20.644 1.00 73.50 237 ASN A N 1
ATOM 2015 C CA . ASN A 1 237 ? -2.410 -11.801 -19.325 1.00 73.50 237 ASN A CA 1
ATOM 2016 C C . ASN A 1 237 ? -1.537 -11.178 -18.215 1.00 73.50 237 ASN A C 1
ATOM 2018 O O . ASN A 1 237 ? -0.579 -11.786 -17.742 1.00 73.50 237 ASN A O 1
ATOM 2022 N N . SER A 1 238 ? -1.879 -9.965 -17.762 1.00 77.50 238 SER A N 1
ATOM 2023 C CA . SER A 1 238 ? -1.154 -9.259 -16.685 1.00 77.50 238 SER A CA 1
ATOM 2024 C C . SER A 1 238 ? -1.022 -10.049 -15.377 1.00 77.50 238 SER A C 1
ATOM 2026 O O . SER A 1 238 ? -0.029 -9.892 -14.674 1.00 77.50 238 SER A O 1
ATOM 2028 N N . SER A 1 239 ? -1.991 -10.907 -15.045 1.00 76.19 239 SER A N 1
ATOM 2029 C CA . SER A 1 239 ? -1.936 -11.778 -13.862 1.00 76.19 239 SER A CA 1
ATOM 2030 C C . SER A 1 239 ? -0.910 -12.904 -13.998 1.00 76.19 239 SER A C 1
ATOM 2032 O O . SER A 1 239 ? -0.330 -13.320 -13.001 1.00 76.19 239 SER A O 1
ATOM 2034 N N . GLU A 1 240 ? -0.670 -13.388 -15.218 1.00 78.88 240 GLU A N 1
ATOM 2035 C CA . GLU A 1 240 ? 0.331 -14.422 -15.495 1.00 78.88 240 GLU A CA 1
ATOM 2036 C C . GLU A 1 240 ? 1.728 -13.816 -15.577 1.00 78.88 240 GLU A C 1
ATOM 2038 O O . GLU A 1 240 ? 2.686 -14.389 -15.064 1.00 78.88 240 GLU A O 1
ATOM 2043 N N . THR A 1 241 ? 1.845 -12.640 -16.199 1.00 85.06 241 THR A N 1
ATOM 2044 C CA . THR A 1 241 ? 3.134 -11.962 -16.319 1.00 85.06 241 THR A CA 1
ATOM 2045 C C . THR A 1 241 ? 3.506 -11.194 -15.064 1.00 85.06 241 THR A C 1
ATOM 2047 O O . THR A 1 241 ? 4.669 -10.865 -14.915 1.00 85.06 241 THR A O 1
ATOM 2050 N N . LEU A 1 242 ? 2.571 -10.907 -14.155 1.00 92.81 242 LEU A N 1
ATOM 2051 C CA . LEU A 1 242 ? 2.768 -10.013 -13.007 1.00 92.81 242 LEU A CA 1
ATOM 2052 C C . LEU A 1 242 ? 3.212 -8.595 -13.412 1.00 92.81 242 LEU A C 1
ATOM 2054 O O . LEU A 1 242 ? 3.857 -7.900 -12.623 1.00 92.81 242 LEU A O 1
ATOM 2058 N N . SER A 1 243 ? 2.840 -8.169 -14.627 1.00 94.88 243 SER A N 1
ATOM 2059 C CA . SER A 1 243 ? 3.058 -6.812 -15.135 1.00 94.88 243 SER A CA 1
ATOM 2060 C C . SER A 1 243 ? 1.735 -6.081 -15.319 1.00 94.88 243 SER A C 1
ATOM 2062 O O . SER A 1 243 ? 0.859 -6.531 -16.062 1.00 94.88 243 SER A O 1
ATOM 2064 N N . PHE A 1 244 ? 1.592 -4.915 -14.696 1.00 95.81 244 PHE A N 1
ATOM 2065 C CA . PHE A 1 244 ? 0.321 -4.192 -14.629 1.00 95.81 244 PHE A CA 1
ATOM 2066 C C . PHE A 1 244 ? 0.431 -2.808 -15.250 1.00 95.81 244 PHE A C 1
ATOM 2068 O O . PHE A 1 244 ? 1.407 -2.092 -15.045 1.00 95.81 244 PHE A O 1
ATOM 2075 N N . LYS A 1 245 ? -0.599 -2.388 -15.989 1.00 95.44 245 LYS A N 1
ATOM 2076 C CA . LYS A 1 245 ? -0.599 -1.071 -16.644 1.00 95.44 245 LYS A CA 1
ATOM 2077 C C . LYS A 1 245 ? -0.715 0.093 -15.663 1.00 95.44 245 LYS A C 1
ATOM 2079 O O . LYS A 1 245 ? -0.433 1.224 -16.037 1.00 95.44 245 LYS A O 1
ATOM 2084 N N . SER A 1 246 ? -1.160 -0.170 -14.438 1.00 96.56 246 SER A N 1
ATOM 2085 C CA . SER A 1 246 ? -1.343 0.838 -13.403 1.00 96.56 246 SER A CA 1
ATOM 2086 C C . SER A 1 246 ? -1.204 0.242 -12.006 1.00 96.56 246 SER A C 1
ATOM 2088 O O . SER A 1 246 ? -1.286 -0.979 -11.836 1.00 96.56 246 SER A O 1
ATOM 2090 N N . PHE A 1 247 ? -1.011 1.097 -10.999 1.00 97.81 247 PHE A N 1
ATOM 2091 C CA . PHE A 1 247 ? -0.980 0.659 -9.605 1.00 97.81 247 PHE A CA 1
ATOM 2092 C C . PHE A 1 247 ? -2.319 0.047 -9.189 1.00 97.81 247 PHE A C 1
ATOM 2094 O O . PHE A 1 247 ? -2.335 -0.974 -8.510 1.00 97.81 247 PHE A O 1
ATOM 2101 N N . LEU A 1 248 ? -3.447 0.614 -9.627 1.00 97.00 248 LEU A N 1
ATOM 2102 C CA . LEU A 1 248 ? -4.759 0.084 -9.251 1.00 97.00 248 LEU A CA 1
ATOM 2103 C C . LEU A 1 248 ? -5.058 -1.293 -9.846 1.00 97.00 248 LEU A C 1
ATOM 2105 O O . LEU A 1 248 ? -5.704 -2.095 -9.179 1.00 97.00 248 LEU A O 1
ATOM 2109 N N . ASP A 1 249 ? -4.576 -1.596 -11.054 1.00 95.81 249 ASP A N 1
ATOM 2110 C CA . ASP A 1 249 ? -4.734 -2.945 -11.619 1.00 95.81 249 ASP A CA 1
ATOM 2111 C C . ASP A 1 249 ? -3.942 -3.976 -10.796 1.00 95.81 249 ASP A C 1
ATOM 2113 O O . ASP A 1 249 ? -4.434 -5.073 -10.533 1.00 95.81 249 ASP A O 1
ATOM 2117 N N . TRP A 1 250 ? -2.747 -3.597 -10.327 1.00 96.75 250 TRP A N 1
ATOM 2118 C CA . TRP A 1 250 ? -1.972 -4.409 -9.389 1.00 96.75 250 TRP A CA 1
ATOM 2119 C C . TRP A 1 250 ? -2.664 -4.536 -8.026 1.00 96.75 250 TRP A C 1
ATOM 2121 O O . TRP A 1 250 ? -2.713 -5.628 -7.467 1.00 96.75 250 TRP A O 1
ATOM 2131 N N . LEU A 1 251 ? -3.231 -3.447 -7.498 1.00 97.12 251 LEU A N 1
ATOM 2132 C CA . LEU A 1 251 ? -3.907 -3.450 -6.201 1.00 97.12 251 LEU A CA 1
ATOM 2133 C C . LEU A 1 251 ? -5.118 -4.390 -6.209 1.00 97.12 251 LEU A C 1
ATOM 2135 O O . LEU A 1 251 ? -5.299 -5.136 -5.251 1.00 97.12 251 LEU A O 1
ATOM 2139 N N . ILE A 1 252 ? -5.902 -4.400 -7.296 1.00 95.69 252 ILE A N 1
ATOM 2140 C CA . ILE A 1 252 ? -6.984 -5.377 -7.497 1.00 95.69 252 ILE A CA 1
ATOM 2141 C C . ILE A 1 252 ? -6.419 -6.793 -7.426 1.00 95.69 252 ILE A C 1
ATOM 2143 O O . ILE A 1 252 ? -6.896 -7.586 -6.625 1.00 95.69 252 ILE A O 1
ATOM 2147 N N . PHE A 1 253 ? -5.385 -7.100 -8.214 1.00 94.88 253 PHE A N 1
ATOM 2148 C CA . PHE A 1 253 ? -4.759 -8.425 -8.217 1.00 94.88 253 PHE A CA 1
ATOM 2149 C C . PHE A 1 253 ? -4.250 -8.838 -6.826 1.00 94.88 253 PHE A C 1
ATOM 2151 O O . PHE A 1 253 ? -4.447 -9.973 -6.403 1.00 94.88 253 PHE A O 1
ATOM 2158 N N . TYR A 1 254 ? -3.630 -7.917 -6.088 1.00 95.19 254 TYR A N 1
ATOM 2159 C CA . TYR A 1 254 ? -3.122 -8.161 -4.738 1.00 95.19 254 TYR A CA 1
ATOM 2160 C C . TYR A 1 254 ? -4.242 -8.446 -3.723 1.00 95.19 254 TYR A C 1
ATOM 2162 O O . TYR A 1 254 ? -4.134 -9.339 -2.868 1.00 95.19 254 TYR A O 1
ATOM 2170 N N . MET A 1 255 ? -5.322 -7.668 -3.814 1.00 94.69 255 MET A N 1
ATOM 2171 C CA . MET A 1 255 ? -6.473 -7.758 -2.923 1.00 94.69 255 MET A CA 1
ATOM 2172 C C . MET A 1 255 ? -7.435 -8.883 -3.290 1.00 94.69 255 MET A C 1
ATOM 2174 O O . MET A 1 255 ? -8.236 -9.286 -2.446 1.00 94.69 255 MET A O 1
ATOM 2178 N N . ASP A 1 256 ? -7.359 -9.399 -4.512 1.00 91.56 256 ASP A N 1
ATOM 2179 C CA . ASP A 1 256 ? -8.195 -10.498 -4.945 1.00 91.56 256 ASP A CA 1
ATOM 2180 C C . ASP A 1 256 ? -7.891 -11.754 -4.113 1.00 91.56 256 ASP A C 1
ATOM 2182 O O . ASP A 1 256 ? -6.755 -12.221 -3.969 1.00 91.56 256 ASP A O 1
ATOM 2186 N N . VAL A 1 257 ? -8.940 -12.258 -3.475 1.00 82.38 257 VAL A N 1
ATOM 2187 C CA . VAL A 1 257 ? -8.951 -13.490 -2.679 1.00 82.38 257 VAL A CA 1
ATOM 2188 C C . VAL A 1 257 ? -9.962 -14.491 -3.240 1.00 82.38 257 VAL A C 1
ATOM 2190 O O . VAL A 1 257 ? -10.128 -15.564 -2.672 1.00 82.38 257 VAL A O 1
ATOM 2193 N N . PHE A 1 258 ? -10.642 -14.136 -4.335 1.00 66.50 258 PHE A N 1
ATOM 2194 C CA . PHE A 1 258 ? -11.748 -14.890 -4.927 1.00 66.50 258 PHE A CA 1
ATOM 2195 C C . PHE A 1 258 ? -11.315 -15.703 -6.153 1.00 66.50 258 PHE A C 1
ATOM 2197 O O . PHE A 1 258 ? -12.073 -16.543 -6.629 1.00 66.50 258 PHE A O 1
ATOM 2204 N N . SER A 1 259 ? -10.092 -15.470 -6.635 1.00 55.44 259 SER A N 1
ATOM 2205 C CA . SER A 1 259 ? -9.470 -16.169 -7.766 1.00 55.44 259 SER A CA 1
ATOM 2206 C C . SER A 1 259 ? -8.556 -17.341 -7.358 1.00 55.44 259 SER A C 1
ATOM 2208 O O . SER A 1 259 ? -7.754 -17.790 -8.178 1.00 55.44 259 SER A O 1
ATOM 2210 N N . LEU A 1 260 ? -8.641 -17.814 -6.105 1.00 41.06 260 LEU A N 1
ATOM 2211 C CA . LEU A 1 260 ? -7.855 -18.938 -5.566 1.00 41.06 260 LEU A CA 1
ATOM 2212 C C . LEU A 1 260 ? -8.670 -20.232 -5.469 1.00 41.06 260 LEU A C 1
ATOM 2214 O O . LEU A 1 260 ? -9.807 -20.178 -4.952 1.00 41.06 260 LEU A O 1
#

Sequence (260 aa):
MNPSVLKYYNDKSFEDVIIFDKEKMDFEKAKSLCFSFPKAWAELCQINKDLRIEFYRDYLLKILPYKPNVYSFIYDFFSYLENLDVVFFKKNKTDNYECELVYSLKDIDTFFRGKEPLEEIEIKNINASFEMLLPRDYLTFLKVHKSFSKNDDTGVFDGRILKDMQNEFINFVENKNSQIRSDSFFIDPKTLIPFYQCYNKESFQCFFTQWFPIEEMGNVYYSGLDNQISDYHNMLNSSETLSFKSFLDWLIFYMDVFSL

Secondary structure (DSSP, 8-state):
--HHHHHHHTSTT-SEEEE--TTT--HHHHHHH-TT--HHHHHHTTS-HHHHHHHHHHHHHHHSPP-HHHHHHHHHHHHTEEEEEEEEEESSTTSPPEEEEEEEESSSS-EEEEEPPPPHHHHHHHHHTSSSPPPHHHHHHTTT-SSEEETT--EEPPGGGHHHHHHHHHHHHHHTT--EEETTEEE-GGGEEEEEESTTSSEEEEEETT--TTSSPEEEEEETTTTEE--SS-TT-HHHHT-BSSHHHHHHHHH--S--

Foldseek 3Di:
DAVLVVVQQPDLQFPDKDWDDCVVDDPVRVCVQPVLDDPVQRVLNVDDWLVSLVVVLVVCCVQADDDPVLNVLSVVLSVQFPGWIKMWTDRDPPDGIFIWTKGHGPPDSKIKTFGHADDPVLLVVLQVLDPDGAFPRVSSVSRHGLFMDMRLWPGFDRSNCQSVVLVVQLVVCVVVVDFEDEVPDTDRSNQWGFGTDGRPDPKTKTFGNVDQPPPHTKIWIADPVVSYIFNQVPPPCCLVRVIGNGPSRNVSSNSDPPVD

pLDDT: mean 93.29, std 6.87, range [41.06, 98.5]